Protein AF-W6RNW6-F1 (afdb_monomer)

pLDDT: mean 84.88, std 18.0, range [29.62, 97.25]

Sequence (260 aa):
MHSCARRRSVISIVAAVSIFRPTIFLFVLVEKPASKQQARSLNNLFVGSRAQALHAVWTFKDQWFGVHELVERASVSPTTASQVLIELERREWVNSKGAGPSKERILSNPRALLDEWSSYVASIKPKPLRSYYMRMTNIDEAIHEIDRICDETGVRYEISGLMAGQIHAPHLSKISQIHCRIDHGGESLLGKLGAKAVKEGWNLGVIDSNPRHDLLFRQRVGHVWVTDPLQTYLDLLQLDSGRSKELADHLRLTKLAVPE

Structure 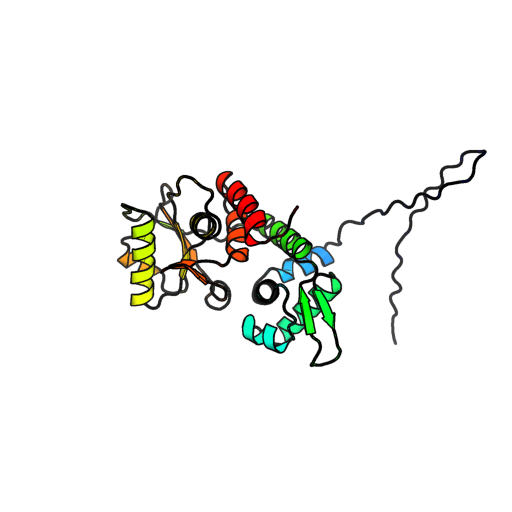(mmCIF, N/CA/C/O backbone):
data_AF-W6RNW6-F1
#
_entry.id   AF-W6RNW6-F1
#
loop_
_atom_site.group_PDB
_atom_site.id
_atom_site.type_symbol
_atom_site.label_atom_id
_atom_site.label_alt_id
_atom_site.label_comp_id
_atom_site.label_asym_id
_atom_site.label_entity_id
_atom_site.label_seq_id
_atom_site.pdbx_PDB_ins_code
_atom_site.Cartn_x
_atom_site.Cartn_y
_atom_site.Cartn_z
_atom_site.occupancy
_atom_site.B_iso_or_equiv
_atom_site.auth_seq_id
_atom_site.auth_comp_id
_atom_site.auth_asym_id
_atom_site.auth_atom_id
_atom_site.pdbx_PDB_model_num
ATOM 1 N N . MET A 1 1 ? 24.443 21.882 -33.999 1.00 37.47 1 MET A N 1
ATOM 2 C CA . MET A 1 1 ? 25.424 22.235 -32.948 1.00 37.47 1 MET A CA 1
ATOM 3 C C . MET A 1 1 ? 25.200 21.326 -31.744 1.00 37.47 1 MET A C 1
ATOM 5 O O . MET A 1 1 ? 24.287 21.557 -30.965 1.00 37.47 1 MET A O 1
ATOM 9 N N . HIS A 1 2 ? 25.949 20.226 -31.660 1.00 31.64 2 HIS A N 1
ATOM 10 C CA . HIS A 1 2 ? 25.899 19.286 -30.537 1.00 31.64 2 HIS A CA 1
ATOM 11 C C . HIS A 1 2 ? 26.836 19.764 -29.424 1.00 31.64 2 HIS A C 1
ATOM 13 O O . HIS A 1 2 ? 28.036 19.886 -29.650 1.00 31.64 2 HIS A O 1
ATOM 19 N N . SER A 1 3 ? 26.298 20.007 -28.227 1.00 29.62 3 SER A N 1
ATOM 20 C CA . SER A 1 3 ? 27.100 20.176 -27.014 1.00 29.62 3 SER A CA 1
ATOM 21 C C . SER A 1 3 ? 27.146 18.844 -26.271 1.00 29.62 3 SER A C 1
ATOM 23 O O . SER A 1 3 ? 26.162 18.398 -25.683 1.00 29.62 3 SER A O 1
ATOM 25 N N . CYS A 1 4 ? 28.298 18.183 -26.361 1.00 29.84 4 CYS A N 1
ATOM 26 C CA . CYS A 1 4 ? 28.644 16.986 -25.612 1.00 29.84 4 CYS A CA 1
ATOM 27 C C . CYS A 1 4 ? 29.121 17.416 -24.217 1.00 29.84 4 CYS A C 1
ATOM 29 O O . CYS A 1 4 ? 30.262 17.844 -24.041 1.00 29.84 4 CYS A O 1
ATOM 31 N N . ALA A 1 5 ? 28.244 17.335 -23.216 1.00 34.28 5 ALA A N 1
ATOM 32 C CA . ALA A 1 5 ? 28.617 17.564 -21.825 1.00 34.28 5 ALA A CA 1
ATOM 33 C C . ALA A 1 5 ? 29.399 16.347 -21.296 1.00 34.28 5 ALA A C 1
ATOM 35 O O . ALA A 1 5 ? 28.828 15.384 -20.782 1.00 34.28 5 ALA A O 1
ATOM 36 N N . ARG A 1 6 ? 30.729 16.383 -21.439 1.00 35.09 6 ARG A N 1
ATOM 37 C CA . ARG A 1 6 ? 31.647 15.438 -20.788 1.00 35.09 6 ARG A CA 1
ATOM 38 C C . ARG A 1 6 ? 31.479 15.521 -19.266 1.00 35.09 6 ARG A C 1
ATOM 40 O O . ARG A 1 6 ? 31.817 16.530 -18.649 1.00 35.09 6 ARG A O 1
ATOM 47 N N . ARG A 1 7 ? 31.000 14.430 -18.663 1.00 43.44 7 ARG A N 1
ATOM 48 C CA . ARG A 1 7 ? 31.056 14.186 -17.215 1.00 43.44 7 ARG A CA 1
ATOM 49 C C . ARG A 1 7 ? 32.521 14.151 -16.767 1.00 43.44 7 ARG A C 1
ATOM 51 O O . ARG A 1 7 ? 33.325 13.441 -17.363 1.00 43.44 7 ARG A O 1
ATOM 58 N N . ARG A 1 8 ? 32.860 14.875 -15.699 1.00 33.84 8 ARG A N 1
ATOM 59 C CA . ARG A 1 8 ? 34.099 14.667 -14.935 1.00 33.84 8 ARG A CA 1
ATOM 60 C C . ARG A 1 8 ? 33.720 14.116 -13.565 1.00 33.84 8 ARG A C 1
ATOM 62 O O . ARG A 1 8 ? 33.245 14.860 -12.713 1.00 33.84 8 ARG A O 1
ATOM 69 N N . SER A 1 9 ? 33.912 12.816 -13.374 1.00 34.78 9 SER A N 1
ATOM 70 C CA . SER A 1 9 ? 34.046 12.228 -12.042 1.00 34.78 9 SER A CA 1
ATOM 71 C C . SER A 1 9 ? 35.358 12.754 -11.464 1.00 34.78 9 SER A C 1
ATOM 73 O O . SER A 1 9 ? 36.409 12.577 -12.078 1.00 34.78 9 SER A O 1
ATOM 75 N N . VAL A 1 10 ? 35.306 13.474 -10.346 1.00 39.34 10 VAL A N 1
ATOM 76 C CA . VAL A 1 10 ? 36.519 13.969 -9.685 1.00 39.34 10 VAL A CA 1
ATOM 77 C C . VAL A 1 10 ? 37.011 12.859 -8.766 1.00 39.34 10 VAL A C 1
ATOM 79 O O . VAL A 1 10 ? 36.409 12.602 -7.730 1.00 39.34 10 VAL A O 1
ATOM 82 N N . ILE A 1 11 ? 38.075 12.176 -9.180 1.00 37.38 11 ILE A N 1
ATOM 83 C CA . ILE A 1 11 ? 38.862 11.307 -8.306 1.00 37.38 11 ILE A CA 1
ATOM 84 C C . ILE A 1 11 ? 39.780 12.240 -7.518 1.00 37.38 11 ILE A C 1
ATOM 86 O O . ILE A 1 11 ? 40.677 12.855 -8.095 1.00 37.38 11 ILE A O 1
ATOM 90 N N . SER A 1 12 ? 39.538 12.391 -6.219 1.00 43.38 12 SER A N 1
ATOM 91 C CA . SER A 1 12 ? 40.469 13.105 -5.346 1.00 43.38 12 SER A CA 1
ATOM 92 C C . SER A 1 12 ? 41.595 12.153 -4.961 1.00 43.38 12 SER A C 1
ATOM 94 O O . SER A 1 12 ? 41.382 11.203 -4.214 1.00 43.38 12 SER A O 1
ATOM 96 N N . ILE A 1 13 ? 42.793 12.396 -5.489 1.00 42.41 13 ILE A N 1
ATOM 97 C CA . ILE A 1 13 ? 44.009 11.689 -5.080 1.00 42.41 13 ILE A CA 1
ATOM 98 C C . ILE A 1 13 ? 44.542 12.406 -3.841 1.00 42.41 13 ILE A C 1
ATOM 100 O O . ILE A 1 13 ? 45.030 13.530 -3.939 1.00 42.41 13 ILE A O 1
ATOM 104 N N . VAL A 1 14 ? 44.452 11.769 -2.675 1.00 45.69 14 VAL A N 1
ATOM 105 C CA . VAL A 1 14 ? 45.178 12.227 -1.487 1.00 45.69 14 VAL A CA 1
ATOM 106 C C . VAL A 1 14 ? 46.524 11.514 -1.484 1.00 45.69 14 VAL A C 1
ATOM 108 O O . VAL A 1 14 ? 46.608 10.328 -1.179 1.00 45.69 14 VAL A O 1
ATOM 111 N N . ALA A 1 15 ? 47.579 12.224 -1.881 1.00 37.06 15 ALA A N 1
ATOM 112 C CA . ALA A 1 15 ? 48.942 11.724 -1.773 1.00 37.06 15 ALA A CA 1
ATOM 113 C C . ALA A 1 15 ? 49.465 12.001 -0.356 1.00 37.06 15 ALA A C 1
ATOM 115 O O . ALA A 1 15 ? 49.673 13.155 0.014 1.00 37.06 15 ALA A O 1
ATOM 116 N N . ALA A 1 16 ? 49.690 10.951 0.433 1.00 44.12 16 ALA A N 1
ATOM 117 C CA . ALA A 1 16 ? 50.520 11.036 1.630 1.00 44.12 16 ALA A CA 1
ATOM 118 C C . ALA A 1 16 ? 51.963 10.698 1.233 1.00 44.12 16 ALA A C 1
ATOM 120 O O . ALA A 1 16 ? 52.238 9.602 0.742 1.00 44.12 16 ALA A O 1
ATOM 121 N N . VAL A 1 17 ? 52.883 11.649 1.407 1.00 37.88 17 VAL A N 1
ATOM 122 C CA . VAL A 1 17 ? 54.316 11.415 1.205 1.00 37.88 17 VAL A CA 1
ATOM 123 C C . VAL A 1 17 ? 54.853 10.692 2.435 1.00 37.88 17 VAL A C 1
ATOM 125 O O . VAL A 1 17 ? 54.843 11.247 3.530 1.00 37.88 17 VAL A O 1
ATOM 128 N N . SER A 1 18 ? 55.358 9.475 2.257 1.00 38.06 18 SER A N 1
ATOM 129 C CA . SER A 1 18 ? 56.309 8.890 3.198 1.00 38.06 18 SER A CA 1
ATOM 130 C C . SER A 1 18 ? 57.362 8.093 2.441 1.00 38.06 18 SER A C 1
ATOM 132 O O . SER A 1 18 ? 57.074 7.379 1.479 1.00 38.06 18 SER A O 1
ATOM 134 N N . ILE A 1 19 ? 58.604 8.296 2.858 1.00 46.62 19 ILE A N 1
ATOM 135 C CA . ILE A 1 19 ? 59.811 7.724 2.282 1.00 46.62 19 ILE A CA 1
ATOM 136 C C . ILE A 1 19 ? 59.822 6.219 2.601 1.00 46.62 19 ILE A C 1
ATOM 138 O O . ILE A 1 19 ? 59.732 5.826 3.759 1.00 46.62 19 ILE A O 1
ATOM 142 N N . PHE A 1 20 ? 59.995 5.398 1.557 1.00 48.38 20 PHE A N 1
ATOM 143 C CA . PHE A 1 20 ? 60.423 3.990 1.613 1.00 48.38 20 PHE A CA 1
ATOM 144 C C . PHE A 1 20 ? 59.366 2.892 1.901 1.00 48.38 20 PHE A C 1
ATOM 146 O O . PHE A 1 20 ? 59.405 2.256 2.950 1.00 48.38 20 PHE A O 1
ATOM 153 N N . ARG A 1 21 ? 58.486 2.581 0.928 1.00 45.59 21 ARG A N 1
ATOM 154 C CA . ARG A 1 21 ? 57.994 1.217 0.552 1.00 45.59 21 ARG A CA 1
ATOM 155 C C . ARG A 1 21 ? 56.918 1.294 -0.555 1.00 45.59 21 ARG A C 1
ATOM 157 O O . ARG A 1 21 ? 56.407 2.388 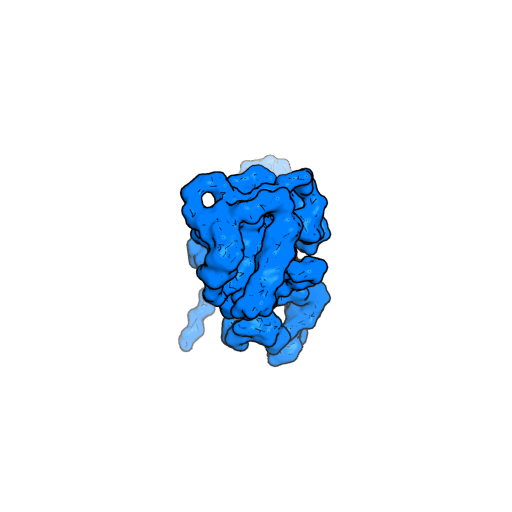-0.777 1.00 45.59 21 ARG A O 1
ATOM 164 N N . PRO A 1 22 ? 56.598 0.199 -1.288 1.00 43.78 22 PRO A N 1
ATOM 165 C CA . PRO A 1 22 ? 55.720 0.271 -2.458 1.00 43.78 22 PRO A CA 1
ATOM 166 C C . PRO A 1 22 ? 54.329 0.766 -2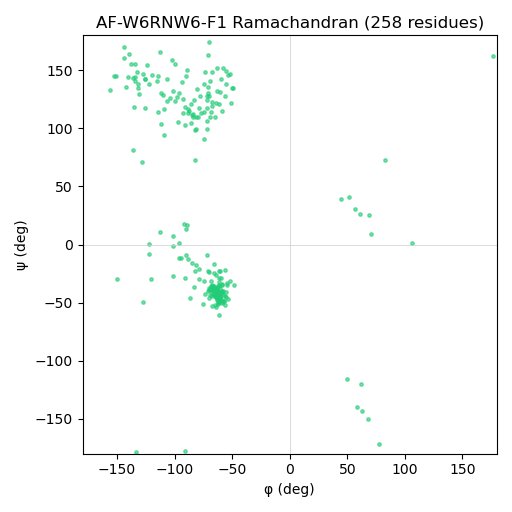.054 1.00 43.78 22 PRO A C 1
ATOM 168 O O . PRO A 1 22 ? 53.670 0.185 -1.193 1.00 43.78 22 PRO A O 1
ATOM 171 N N . THR A 1 23 ? 53.917 1.875 -2.658 1.00 48.69 23 THR A N 1
ATOM 172 C CA . THR A 1 23 ? 52.675 2.578 -2.354 1.00 48.69 23 THR A CA 1
ATOM 173 C C . THR A 1 23 ? 51.481 1.730 -2.781 1.00 48.69 23 THR A C 1
ATOM 175 O O . THR A 1 23 ? 51.268 1.492 -3.969 1.00 48.69 23 THR A O 1
ATOM 178 N N . ILE A 1 24 ? 50.679 1.280 -1.818 1.00 54.59 24 ILE A N 1
ATOM 179 C CA . ILE A 1 24 ? 49.345 0.742 -2.088 1.00 54.59 24 ILE A CA 1
ATOM 180 C C . ILE A 1 24 ? 48.451 1.944 -2.402 1.00 54.59 24 ILE A C 1
ATOM 182 O O . ILE A 1 24 ? 48.221 2.793 -1.542 1.00 54.59 24 ILE A O 1
ATOM 186 N N . PHE A 1 25 ? 47.972 2.046 -3.641 1.00 52.50 25 PHE A N 1
ATOM 187 C CA . PHE A 1 25 ? 46.982 3.053 -4.011 1.00 52.50 25 PHE A CA 1
ATOM 188 C C . PHE A 1 25 ? 45.633 2.676 -3.393 1.00 52.50 25 PHE A C 1
ATOM 190 O O . PHE A 1 25 ? 44.977 1.736 -3.837 1.00 52.50 25 PHE A O 1
ATOM 197 N N . LEU A 1 26 ? 45.225 3.406 -2.356 1.00 46.06 26 LEU A N 1
ATOM 198 C CA . LEU A 1 26 ? 43.894 3.294 -1.771 1.00 46.06 26 LEU A CA 1
ATOM 199 C C . LEU A 1 26 ? 42.940 4.237 -2.514 1.00 46.06 26 LEU A C 1
ATOM 201 O O . LEU A 1 26 ? 43.085 5.457 -2.448 1.00 46.06 26 LEU A O 1
ATOM 205 N N . PHE A 1 27 ? 41.954 3.674 -3.208 1.00 55.75 27 PHE A N 1
ATOM 206 C CA . PHE A 1 27 ? 40.856 4.445 -3.784 1.00 55.75 27 PHE A CA 1
ATOM 207 C C . PHE A 1 27 ? 39.743 4.570 -2.745 1.00 55.75 27 PHE A C 1
ATOM 209 O O . PHE A 1 27 ? 39.108 3.581 -2.389 1.00 55.75 27 PHE A O 1
ATOM 216 N N . VAL A 1 28 ? 39.501 5.788 -2.262 1.00 48.66 28 VAL A N 1
ATOM 217 C CA . VAL A 1 28 ? 38.334 6.090 -1.427 1.00 48.66 28 VAL A CA 1
ATOM 218 C C . VAL A 1 28 ? 37.215 6.568 -2.346 1.00 48.66 28 VAL A C 1
ATOM 220 O O . VAL A 1 28 ? 37.318 7.629 -2.967 1.00 48.66 28 VAL A O 1
ATOM 223 N N . LEU A 1 29 ? 36.147 5.776 -2.450 1.00 47.62 29 LEU A N 1
ATOM 224 C CA . LEU A 1 29 ? 34.918 6.188 -3.118 1.00 47.62 29 LEU A CA 1
ATOM 225 C C . LEU A 1 29 ? 34.221 7.224 -2.228 1.00 47.62 29 LEU A C 1
ATOM 227 O O . LEU A 1 29 ? 33.567 6.882 -1.249 1.00 47.62 29 LEU A O 1
ATOM 231 N N . VAL A 1 30 ? 34.390 8.507 -2.543 1.00 44.28 30 VAL A N 1
ATOM 232 C CA . VAL A 1 30 ? 33.612 9.566 -1.895 1.00 44.28 30 VAL A CA 1
ATOM 233 C C . VAL A 1 30 ? 32.270 9.649 -2.610 1.00 44.28 30 VAL A C 1
ATOM 235 O O . VAL A 1 30 ? 32.161 10.254 -3.681 1.00 44.28 30 VAL A O 1
ATOM 238 N N . GLU A 1 31 ? 31.245 9.026 -2.034 1.00 45.66 31 GLU A N 1
ATOM 239 C CA . GLU A 1 31 ? 29.873 9.196 -2.500 1.00 45.66 31 GLU A CA 1
ATOM 240 C C . GLU A 1 31 ? 29.447 10.649 -2.283 1.00 45.66 31 GLU A C 1
ATOM 242 O O . GLU A 1 31 ? 29.286 11.138 -1.164 1.00 45.66 31 GLU A O 1
ATOM 247 N N . LYS A 1 32 ? 29.305 11.387 -3.385 1.00 51.38 32 LYS A N 1
ATOM 248 C CA . LYS A 1 32 ? 28.750 12.735 -3.340 1.00 51.38 32 LYS A CA 1
ATOM 249 C C . LYS A 1 32 ? 27.248 12.602 -3.064 1.00 51.38 32 LYS A C 1
ATOM 251 O O . LYS A 1 32 ? 26.591 11.886 -3.822 1.00 51.38 32 LYS A O 1
ATOM 256 N N . PRO A 1 33 ? 26.686 13.293 -2.053 1.00 55.22 33 PRO A N 1
ATOM 257 C CA . PRO A 1 33 ? 25.255 13.221 -1.782 1.00 55.22 33 PRO A CA 1
ATOM 258 C C . PRO A 1 33 ? 24.473 13.588 -3.046 1.00 55.22 33 PRO A C 1
ATOM 260 O O . PRO A 1 33 ? 24.860 14.515 -3.772 1.00 55.22 33 PRO A O 1
ATOM 263 N N . ALA A 1 34 ? 23.401 12.839 -3.322 1.00 60.88 34 ALA A N 1
ATOM 264 C CA . ALA A 1 34 ? 22.577 13.035 -4.508 1.00 60.88 34 ALA A CA 1
ATOM 265 C C . ALA A 1 34 ? 22.189 14.514 -4.647 1.00 60.88 34 ALA A C 1
ATOM 267 O O . ALA A 1 34 ? 21.815 15.184 -3.680 1.00 60.88 34 ALA A O 1
ATOM 268 N N . SER A 1 35 ? 22.298 15.056 -5.859 1.00 69.56 35 SER A N 1
ATOM 269 C CA . SER A 1 35 ? 21.960 16.461 -6.077 1.00 69.56 35 SER A CA 1
ATOM 270 C C . SER A 1 35 ? 20.474 16.704 -5.777 1.00 69.56 35 SER A C 1
ATOM 272 O O . SER A 1 35 ? 19.636 15.822 -5.973 1.00 69.56 35 SER A O 1
ATOM 274 N N . LYS A 1 36 ? 20.101 17.927 -5.368 1.00 66.56 36 LYS A N 1
ATOM 275 C CA . LYS A 1 36 ? 18.688 18.287 -5.109 1.00 66.56 36 LYS A CA 1
ATOM 276 C C . LYS A 1 36 ? 17.757 17.942 -6.286 1.00 66.56 36 LYS A C 1
ATOM 278 O O . LYS A 1 36 ? 16.595 17.605 -6.081 1.00 66.56 36 LYS A O 1
ATOM 283 N N . GLN A 1 37 ? 18.265 18.006 -7.520 1.00 64.44 37 GLN A N 1
ATOM 284 C CA . GLN A 1 37 ? 17.522 17.617 -8.722 1.00 64.44 37 GLN A CA 1
ATOM 285 C C . GLN A 1 37 ? 17.316 16.098 -8.826 1.00 64.44 37 GLN A C 1
ATOM 287 O O . GLN A 1 37 ? 16.227 15.663 -9.193 1.00 64.44 37 GLN A O 1
ATOM 292 N N . GLN A 1 38 ? 18.324 15.294 -8.474 1.00 63.47 38 GLN A N 1
ATOM 293 C CA . GLN A 1 38 ? 18.222 13.831 -8.449 1.00 63.47 38 GLN A CA 1
ATOM 294 C C . GLN A 1 38 ? 17.242 13.355 -7.372 1.00 63.47 38 GLN A C 1
ATOM 296 O O . GLN A 1 38 ? 16.391 12.519 -7.670 1.00 63.47 38 GLN A O 1
ATOM 301 N N . ALA A 1 39 ? 17.288 13.956 -6.179 1.00 69.75 39 ALA A N 1
ATOM 302 C CA . ALA A 1 39 ? 16.329 13.685 -5.107 1.00 69.75 39 ALA A CA 1
ATOM 303 C C . ALA A 1 39 ? 14.890 14.038 -5.527 1.00 69.75 39 ALA A C 1
ATOM 305 O O . ALA A 1 39 ? 13.968 13.249 -5.354 1.00 69.75 39 ALA A O 1
ATOM 306 N N . ARG A 1 40 ? 14.681 15.188 -6.186 1.00 73.38 40 ARG A N 1
ATOM 307 C CA . ARG A 1 40 ? 13.349 15.572 -6.689 1.00 73.38 40 ARG A CA 1
ATOM 308 C C . ARG A 1 40 ? 12.838 14.639 -7.793 1.00 73.38 40 ARG A C 1
ATOM 310 O O . ARG A 1 40 ? 11.655 14.316 -7.825 1.00 73.38 40 ARG A O 1
ATOM 317 N N . SER A 1 41 ? 13.716 14.217 -8.702 1.00 74.75 41 SER A N 1
ATOM 318 C CA . SER A 1 41 ? 13.385 13.257 -9.763 1.00 74.75 41 SER A CA 1
ATOM 319 C C . SER A 1 41 ? 13.020 11.884 -9.199 1.00 74.75 41 SER A C 1
ATOM 321 O O . SER A 1 41 ? 12.115 11.256 -9.739 1.00 74.75 41 SER A O 1
ATOM 323 N N . LEU A 1 42 ? 13.699 11.439 -8.137 1.00 80.25 42 LEU A N 1
ATOM 324 C CA . LEU A 1 42 ? 13.374 10.216 -7.401 1.00 80.25 42 LEU A CA 1
ATOM 325 C C . LEU A 1 42 ? 11.996 10.334 -6.740 1.00 80.25 42 LEU A C 1
ATOM 327 O O . LEU A 1 42 ? 11.122 9.521 -7.009 1.00 80.25 42 LEU A O 1
ATOM 331 N N . ASN A 1 43 ? 11.769 11.385 -5.952 1.00 86.75 43 ASN A N 1
ATOM 332 C CA . ASN A 1 43 ? 10.513 11.566 -5.219 1.00 86.75 43 ASN A CA 1
ATOM 333 C C . ASN A 1 43 ? 9.294 11.611 -6.151 1.00 86.75 43 ASN A C 1
ATOM 335 O O . ASN A 1 43 ? 8.232 11.093 -5.826 1.00 86.75 43 ASN A O 1
ATOM 339 N N . ASN A 1 44 ? 9.455 12.180 -7.348 1.00 88.75 44 ASN A N 1
ATOM 340 C CA . ASN A 1 44 ? 8.406 12.214 -8.366 1.00 88.75 44 ASN A CA 1
ATOM 341 C C . ASN A 1 44 ? 8.022 10.831 -8.924 1.00 88.75 44 ASN A C 1
ATOM 343 O O . ASN A 1 44 ? 6.986 10.734 -9.584 1.00 88.75 44 ASN A O 1
ATOM 347 N N . LEU A 1 45 ? 8.847 9.797 -8.731 1.00 92.00 45 LEU A N 1
ATOM 348 C CA . LEU A 1 45 ? 8.556 8.425 -9.151 1.00 92.00 45 LEU A CA 1
ATOM 349 C C . LEU A 1 45 ? 7.522 7.763 -8.232 1.00 92.00 45 LEU A C 1
ATOM 351 O O . LEU A 1 45 ? 6.712 6.971 -8.700 1.00 92.00 45 LEU A O 1
ATOM 355 N N . PHE A 1 46 ? 7.506 8.144 -6.956 1.00 92.62 46 PHE A N 1
ATOM 356 C CA . PHE A 1 46 ? 6.680 7.541 -5.910 1.00 92.62 46 PHE A CA 1
ATOM 357 C C . PHE A 1 46 ? 5.319 8.228 -5.718 1.00 92.62 46 PHE A C 1
ATOM 359 O O . PHE A 1 46 ? 4.657 8.026 -4.702 1.00 92.62 46 PHE A O 1
ATOM 366 N N . VAL A 1 47 ? 4.863 9.025 -6.695 1.00 90.06 47 VAL A N 1
ATOM 367 C CA . VAL A 1 47 ? 3.578 9.746 -6.629 1.00 90.06 47 VAL A CA 1
ATOM 368 C C . VAL A 1 47 ? 2.683 9.450 -7.836 1.00 90.06 47 VAL A C 1
ATOM 370 O O . VAL A 1 47 ? 3.145 9.368 -8.978 1.00 90.06 47 VAL A O 1
ATOM 373 N N . GLY A 1 48 ? 1.372 9.347 -7.590 1.00 90.12 48 GLY A N 1
ATOM 374 C CA . GLY A 1 48 ? 0.328 9.279 -8.618 1.00 90.12 48 GLY A CA 1
ATOM 375 C C . GLY A 1 48 ? 0.500 8.103 -9.583 1.00 90.12 48 GLY A C 1
ATOM 376 O O . GLY A 1 48 ? 0.894 7.010 -9.186 1.00 90.12 48 GLY A O 1
ATOM 377 N N . SER A 1 49 ? 0.252 8.329 -10.877 1.00 91.81 49 SER A N 1
ATOM 378 C CA . SER A 1 49 ? 0.370 7.280 -11.904 1.00 91.81 49 SER A CA 1
ATOM 379 C C . SER A 1 49 ? 1.778 6.683 -12.035 1.00 91.81 49 SER A C 1
ATOM 381 O O . SER A 1 49 ? 1.913 5.562 -12.512 1.00 91.81 49 SER A O 1
ATOM 383 N N . ARG A 1 50 ? 2.843 7.387 -11.623 1.00 94.38 50 ARG A N 1
ATOM 384 C CA . ARG A 1 50 ? 4.195 6.801 -11.634 1.00 94.38 50 ARG A CA 1
ATOM 385 C C . ARG A 1 50 ? 4.371 5.779 -10.515 1.00 94.38 50 ARG A C 1
ATOM 387 O O . ARG A 1 50 ? 4.876 4.697 -10.793 1.00 94.38 50 ARG A O 1
ATOM 394 N N . ALA A 1 51 ? 3.871 6.082 -9.315 1.00 93.88 51 ALA A N 1
ATOM 395 C CA . ALA A 1 51 ? 3.840 5.130 -8.203 1.00 93.88 51 ALA A CA 1
ATOM 396 C C . ALA A 1 51 ? 3.011 3.896 -8.563 1.00 93.88 51 ALA A C 1
ATOM 398 O O . ALA A 1 51 ? 3.412 2.775 -8.296 1.00 93.88 51 ALA A O 1
ATOM 399 N N . GLN A 1 52 ? 1.882 4.107 -9.239 1.00 94.12 52 GLN A N 1
ATOM 400 C CA . GLN A 1 52 ? 1.014 3.032 -9.709 1.00 94.12 52 GLN A CA 1
ATOM 401 C C . GLN A 1 52 ? 1.715 2.113 -10.718 1.00 94.12 52 GLN A C 1
ATOM 403 O O . GLN A 1 52 ? 1.633 0.892 -10.610 1.00 94.12 52 GLN A O 1
ATOM 408 N N . ALA A 1 53 ? 2.448 2.684 -11.679 1.00 95.88 53 ALA A N 1
ATOM 409 C CA . ALA A 1 53 ? 3.278 1.899 -12.588 1.00 95.88 53 ALA A CA 1
ATOM 410 C C . ALA A 1 53 ? 4.379 1.143 -11.830 1.00 95.88 53 ALA A C 1
ATOM 412 O O . ALA A 1 53 ? 4.635 -0.022 -12.110 1.00 95.88 53 ALA A O 1
ATOM 413 N N . LEU A 1 54 ? 5.000 1.780 -10.839 1.00 95.56 54 LEU A N 1
ATOM 414 C CA . LEU A 1 54 ? 6.023 1.155 -10.008 1.00 95.56 54 LEU A CA 1
ATOM 415 C C . LEU A 1 54 ? 5.482 -0.024 -9.193 1.00 95.56 54 LEU A C 1
ATOM 417 O O . LEU A 1 54 ? 6.123 -1.068 -9.103 1.00 95.56 54 LEU A O 1
ATOM 421 N N . HIS A 1 55 ? 4.275 0.124 -8.656 1.00 95.75 55 HIS A N 1
ATOM 422 C CA . HIS A 1 55 ? 3.552 -0.939 -7.972 1.00 95.75 55 HIS A CA 1
ATOM 423 C C . HIS A 1 55 ? 3.264 -2.100 -8.924 1.00 95.75 55 HIS A C 1
ATOM 425 O O . HIS A 1 55 ? 3.549 -3.245 -8.592 1.00 95.75 55 HIS A O 1
ATOM 431 N N . ALA A 1 56 ? 2.811 -1.830 -10.152 1.00 95.94 56 ALA A N 1
ATOM 432 C CA . ALA A 1 56 ? 2.639 -2.883 -11.151 1.00 95.94 56 ALA A CA 1
ATOM 433 C C . ALA A 1 56 ? 3.953 -3.632 -11.430 1.00 95.94 56 ALA A C 1
ATOM 435 O O . ALA A 1 56 ? 3.944 -4.862 -11.438 1.00 95.94 56 ALA A O 1
ATOM 436 N N . VAL A 1 57 ? 5.081 -2.920 -11.568 1.00 96.12 57 VAL A N 1
ATOM 437 C CA . VAL A 1 57 ? 6.415 -3.543 -11.687 1.00 96.12 57 VAL A CA 1
ATOM 438 C C . VAL A 1 57 ? 6.703 -4.472 -10.507 1.00 96.12 57 VAL A C 1
ATOM 440 O O . VAL A 1 57 ? 7.124 -5.607 -10.720 1.00 96.12 57 VAL A O 1
ATOM 443 N N . TRP A 1 58 ? 6.407 -4.040 -9.279 1.00 95.56 58 TRP A N 1
ATOM 444 C CA . TRP A 1 58 ? 6.536 -4.882 -8.087 1.00 95.56 58 TRP A CA 1
ATOM 445 C C . TRP A 1 58 ? 5.695 -6.163 -8.174 1.00 95.56 58 TRP A C 1
ATOM 447 O O . TRP A 1 58 ? 6.155 -7.241 -7.801 1.00 95.56 58 TRP A O 1
ATOM 457 N N . THR A 1 59 ? 4.471 -6.074 -8.705 1.00 93.88 59 THR A N 1
ATOM 458 C CA . THR A 1 59 ? 3.579 -7.241 -8.820 1.00 93.88 59 THR A CA 1
ATOM 459 C C . THR A 1 59 ? 4.027 -8.277 -9.852 1.00 93.88 59 THR A C 1
ATOM 461 O O . THR A 1 59 ? 3.669 -9.445 -9.699 1.00 93.88 59 THR A O 1
ATOM 464 N N . PHE A 1 60 ? 4.818 -7.895 -10.863 1.00 93.38 60 PHE A N 1
ATOM 465 C CA . PHE A 1 60 ? 5.384 -8.850 -11.825 1.00 93.38 60 PHE A CA 1
ATOM 466 C C . PHE A 1 60 ? 6.477 -9.732 -11.204 1.00 93.38 60 PHE A C 1
ATOM 468 O O . PHE A 1 60 ? 6.688 -10.846 -11.679 1.00 93.38 60 PHE A O 1
ATOM 475 N N . LYS A 1 61 ? 7.124 -9.284 -10.115 1.00 87.75 61 LYS A N 1
ATOM 476 C CA . LYS A 1 61 ? 8.181 -10.024 -9.405 1.00 87.75 61 LYS A CA 1
ATOM 477 C C . LYS A 1 61 ? 9.258 -10.541 -10.375 1.00 87.75 61 LYS A C 1
ATOM 479 O O . LYS A 1 61 ? 9.916 -9.745 -11.040 1.00 87.75 61 LYS A O 1
ATOM 484 N N . ASP A 1 62 ? 9.384 -11.862 -10.491 1.00 88.94 62 ASP A N 1
ATOM 485 C CA . ASP A 1 62 ? 10.390 -12.566 -11.291 1.00 88.94 62 ASP A CA 1
ATOM 486 C C . ASP A 1 62 ? 9.935 -12.839 -12.739 1.00 88.94 62 ASP A C 1
ATOM 488 O O . ASP A 1 62 ? 10.526 -13.656 -13.447 1.00 88.94 62 ASP A O 1
ATOM 492 N N . GLN A 1 63 ? 8.855 -12.196 -13.191 1.00 94.31 63 GLN A N 1
ATOM 493 C CA . GLN A 1 63 ? 8.346 -12.334 -14.554 1.00 94.31 63 GLN A CA 1
ATOM 494 C C . GLN A 1 63 ? 8.911 -11.247 -15.466 1.00 94.31 63 GLN A C 1
ATOM 496 O O . GLN A 1 63 ? 8.999 -10.076 -15.094 1.00 94.31 63 GLN A O 1
ATOM 501 N N . TRP A 1 64 ? 9.253 -11.641 -16.692 1.00 96.44 64 TRP A N 1
ATOM 502 C CA . TRP A 1 64 ? 9.537 -10.693 -17.761 1.00 96.44 64 TRP A CA 1
ATOM 503 C C . TRP A 1 64 ? 8.239 -10.017 -18.209 1.00 96.44 64 TRP A C 1
ATOM 505 O O . TRP A 1 64 ? 7.222 -10.686 -18.382 1.00 96.44 64 TRP A O 1
ATOM 515 N N . PHE A 1 65 ? 8.277 -8.700 -18.390 1.00 96.75 65 PHE A N 1
ATOM 516 C CA . PHE A 1 65 ? 7.145 -7.905 -18.855 1.00 96.75 65 PHE A CA 1
ATOM 517 C C . PHE A 1 65 ? 7.600 -6.817 -19.833 1.00 96.75 65 PHE A C 1
ATOM 519 O O . PHE A 1 65 ? 8.675 -6.219 -19.698 1.00 96.75 65 PHE A O 1
ATOM 526 N N . GLY A 1 66 ? 6.775 -6.543 -20.833 1.00 95.69 66 GLY A N 1
ATOM 527 C CA . GLY A 1 66 ? 6.919 -5.432 -21.758 1.00 95.69 66 GLY A CA 1
ATOM 528 C C . GLY A 1 66 ? 6.182 -4.173 -21.297 1.00 95.69 66 GLY A C 1
ATOM 529 O O . GLY A 1 66 ? 5.579 -4.081 -20.225 1.00 95.69 66 GLY A O 1
ATOM 530 N N . VAL A 1 67 ? 6.248 -3.137 -22.136 1.00 95.31 67 VAL A N 1
ATOM 531 C CA . VAL A 1 67 ? 5.575 -1.857 -21.858 1.00 95.31 67 VAL A CA 1
ATOM 532 C C . VAL A 1 67 ? 4.051 -1.981 -21.922 1.00 95.31 67 VAL A C 1
ATOM 534 O O . VAL A 1 67 ? 3.356 -1.277 -21.192 1.00 95.31 67 VAL A O 1
ATOM 537 N N . HIS A 1 68 ? 3.531 -2.873 -22.769 1.00 95.12 68 HIS A N 1
ATOM 538 C CA . HIS A 1 68 ? 2.095 -3.078 -22.935 1.00 95.12 68 HIS A CA 1
ATOM 539 C C . HIS A 1 68 ? 1.482 -3.751 -21.708 1.00 95.12 68 HIS A C 1
ATOM 541 O O . HIS A 1 68 ? 0.508 -3.218 -21.174 1.00 95.12 68 HIS A O 1
ATOM 547 N N . GLU A 1 69 ? 2.101 -4.813 -21.175 1.00 96.25 69 GLU A N 1
ATOM 548 C CA . GLU A 1 69 ? 1.611 -5.430 -19.938 1.00 96.25 69 GLU A CA 1
ATOM 549 C C . GLU A 1 69 ? 1.668 -4.445 -18.767 1.00 96.25 69 GLU A C 1
ATOM 551 O O . GLU A 1 69 ? 0.765 -4.431 -17.932 1.00 96.25 69 GLU A O 1
ATOM 556 N N . LEU A 1 70 ? 2.691 -3.582 -18.708 1.00 96.62 70 LEU A N 1
ATOM 557 C CA . LEU A 1 70 ? 2.778 -2.550 -17.674 1.00 96.62 70 LEU A CA 1
ATOM 558 C C . LEU A 1 70 ? 1.638 -1.527 -17.778 1.00 96.62 70 LEU A C 1
ATOM 560 O O . LEU A 1 70 ? 1.048 -1.164 -16.762 1.00 96.62 70 LEU A O 1
ATOM 564 N N . VAL A 1 71 ? 1.334 -1.054 -18.989 1.00 96.19 71 VAL A N 1
ATOM 565 C CA . VAL A 1 71 ? 0.237 -0.107 -19.251 1.00 96.19 71 VAL A CA 1
ATOM 566 C C . VAL A 1 71 ? -1.099 -0.682 -18.805 1.00 96.19 71 VAL A C 1
ATOM 568 O O . VAL A 1 71 ? -1.839 -0.005 -18.091 1.00 96.19 71 VAL A O 1
ATOM 571 N N . GLU A 1 72 ? -1.383 -1.926 -19.187 1.00 94.50 72 GLU A N 1
ATOM 572 C CA . GLU A 1 72 ? -2.621 -2.614 -18.828 1.00 94.50 72 GLU A CA 1
ATOM 573 C C . GLU A 1 72 ? -2.700 -2.848 -17.319 1.00 94.50 72 GLU A C 1
ATOM 575 O O . GLU A 1 72 ? -3.658 -2.422 -16.670 1.00 94.50 72 GLU A O 1
ATOM 580 N N . ARG A 1 73 ? -1.651 -3.443 -16.737 1.00 94.44 73 ARG A N 1
ATOM 581 C CA . ARG A 1 73 ? -1.604 -3.786 -15.311 1.00 94.44 73 ARG A CA 1
ATOM 582 C C . ARG A 1 73 ? -1.722 -2.562 -14.417 1.00 94.44 73 ARG A C 1
ATOM 584 O O . ARG A 1 73 ? -2.387 -2.638 -13.392 1.00 94.44 73 ARG A O 1
ATOM 591 N N . ALA A 1 74 ? -1.066 -1.460 -14.777 1.00 94.12 74 ALA A N 1
ATOM 592 C CA . ALA A 1 74 ? -1.073 -0.235 -13.988 1.00 94.12 74 ALA A CA 1
ATOM 593 C C . ALA A 1 74 ? -2.214 0.721 -14.362 1.00 94.12 74 ALA A C 1
ATOM 595 O O . ALA A 1 74 ? -2.399 1.715 -13.669 1.00 94.12 74 ALA A O 1
ATOM 596 N N . SER A 1 75 ? -2.958 0.475 -15.447 1.00 93.06 75 SER A N 1
ATOM 597 C CA . SER A 1 75 ? -3.966 1.411 -15.975 1.00 93.06 75 SER A CA 1
ATOM 598 C C . SER A 1 75 ? -3.419 2.837 -16.191 1.00 93.06 75 SER A C 1
ATOM 600 O O . SER A 1 75 ? -4.080 3.835 -15.892 1.00 93.06 75 SER A O 1
ATOM 602 N N . VAL A 1 76 ? -2.189 2.949 -16.709 1.00 94.38 76 VAL A N 1
ATOM 603 C CA . VAL A 1 76 ? -1.497 4.232 -16.953 1.00 94.38 76 VAL A CA 1
ATOM 604 C C . VAL A 1 76 ? -1.302 4.501 -18.440 1.00 94.38 76 VAL A C 1
ATOM 606 O O . VAL A 1 76 ? -1.402 3.607 -19.269 1.00 94.38 76 VAL A O 1
ATOM 609 N N . SER A 1 77 ? -0.961 5.739 -18.806 1.00 95.44 77 SER A N 1
ATOM 610 C CA . SER A 1 77 ? -0.632 6.039 -20.204 1.00 95.44 77 SER A CA 1
ATOM 611 C C . SER A 1 77 ? 0.674 5.348 -20.651 1.00 95.44 77 SER A C 1
ATOM 613 O O . SER A 1 77 ? 1.613 5.255 -19.849 1.00 95.44 77 SER A O 1
ATOM 615 N N . PRO A 1 78 ? 0.810 4.963 -21.938 1.00 95.12 78 PRO A N 1
ATOM 616 C CA . PRO A 1 78 ? 2.062 4.429 -22.490 1.00 95.12 78 PRO A CA 1
ATOM 617 C C . PRO A 1 78 ? 3.271 5.345 -22.278 1.00 95.12 78 PRO A C 1
ATOM 619 O O . PRO A 1 78 ? 4.381 4.877 -22.012 1.00 95.12 78 PRO A O 1
ATOM 622 N N . THR A 1 79 ? 3.055 6.661 -22.328 1.00 95.31 79 THR A N 1
ATOM 623 C CA . THR A 1 79 ? 4.089 7.665 -22.052 1.00 95.31 79 THR A CA 1
ATOM 624 C C . THR A 1 79 ? 4.567 7.591 -20.604 1.00 95.31 79 THR A C 1
ATOM 626 O O . THR A 1 79 ? 5.771 7.608 -20.353 1.00 95.31 79 THR A O 1
ATOM 629 N N . THR A 1 80 ? 3.645 7.479 -19.643 1.00 95.38 80 THR A N 1
ATOM 630 C CA . THR A 1 80 ? 3.984 7.334 -18.219 1.00 95.38 80 THR A CA 1
ATOM 631 C C . THR A 1 80 ? 4.749 6.040 -17.970 1.00 95.38 80 THR A C 1
ATOM 633 O O . THR A 1 80 ? 5.801 6.086 -17.335 1.00 95.38 80 THR A O 1
ATOM 636 N N . ALA A 1 81 ? 4.267 4.916 -18.509 1.00 96.06 81 ALA A N 1
ATOM 637 C CA . ALA A 1 81 ? 4.939 3.623 -18.402 1.00 96.06 81 ALA A CA 1
ATOM 638 C C . ALA A 1 81 ? 6.370 3.694 -18.959 1.00 96.06 81 ALA A C 1
ATOM 640 O O . ALA A 1 81 ? 7.321 3.335 -18.271 1.00 96.06 81 ALA A O 1
ATOM 641 N N . SER A 1 82 ? 6.546 4.263 -20.155 1.00 94.69 82 SER A N 1
ATOM 642 C CA . SER A 1 82 ? 7.864 4.419 -20.784 1.00 94.69 82 SER A CA 1
ATOM 643 C C . SER A 1 82 ? 8.820 5.275 -19.947 1.00 94.69 82 SER A C 1
ATOM 645 O O . SER A 1 82 ? 9.976 4.902 -19.763 1.00 94.69 82 SER A O 1
ATOM 647 N N . GLN A 1 83 ? 8.348 6.403 -19.399 1.00 94.81 83 GLN A N 1
ATOM 648 C CA . GLN A 1 83 ? 9.158 7.263 -18.526 1.00 94.81 83 GLN A CA 1
ATOM 649 C C . GLN A 1 83 ? 9.598 6.542 -17.249 1.00 94.81 83 GLN A C 1
ATOM 651 O O . GLN A 1 83 ? 10.756 6.658 -16.856 1.00 94.81 83 GLN A O 1
ATOM 656 N N . VAL A 1 84 ? 8.685 5.802 -16.613 1.00 95.94 84 VAL A N 1
ATOM 657 C CA . VAL A 1 84 ? 8.994 5.011 -15.416 1.00 95.94 84 VAL A CA 1
ATOM 658 C C . VAL A 1 84 ? 10.047 3.964 -15.755 1.00 95.94 84 VAL A C 1
ATOM 660 O O . VAL A 1 84 ? 11.077 3.923 -15.098 1.00 95.94 84 VAL A O 1
ATOM 663 N N . LEU A 1 85 ? 9.866 3.198 -16.832 1.00 95.25 85 LEU A N 1
ATOM 664 C CA . LEU A 1 85 ? 10.819 2.167 -17.245 1.00 95.25 85 LEU A CA 1
ATOM 665 C C . LEU A 1 85 ? 12.225 2.718 -17.529 1.00 95.25 85 LEU A C 1
ATOM 667 O O . LEU A 1 85 ? 13.205 2.100 -17.124 1.00 95.25 85 LEU A O 1
ATOM 671 N N . ILE A 1 86 ? 12.337 3.889 -18.164 1.00 93.81 86 ILE A N 1
ATOM 672 C CA . ILE A 1 86 ? 13.629 4.566 -18.376 1.00 93.81 86 ILE A CA 1
ATOM 673 C C . ILE A 1 86 ? 14.296 4.910 -17.037 1.00 93.81 86 ILE A C 1
ATOM 675 O O . ILE A 1 86 ? 15.500 4.712 -16.874 1.00 93.81 86 ILE A O 1
ATOM 679 N N . GLU A 1 87 ? 13.530 5.419 -16.071 1.00 94.62 87 GLU A N 1
ATOM 680 C CA . GLU A 1 87 ? 14.048 5.742 -14.739 1.00 94.62 87 GLU A CA 1
ATOM 681 C C . GLU A 1 87 ? 14.467 4.491 -13.957 1.00 94.62 87 GLU A C 1
ATOM 683 O O . GLU A 1 87 ? 15.495 4.528 -13.281 1.00 94.62 87 GLU A O 1
ATOM 688 N N . LEU A 1 88 ? 13.725 3.387 -14.085 1.00 94.88 88 LEU A N 1
ATOM 689 C CA . LEU A 1 88 ? 14.067 2.102 -13.469 1.00 94.88 88 LEU A CA 1
ATOM 690 C C . LEU A 1 88 ? 15.349 1.504 -14.050 1.00 94.88 88 LEU A C 1
ATOM 692 O O . LEU A 1 88 ? 16.198 1.038 -13.294 1.00 94.88 88 LEU A O 1
ATOM 696 N N . GLU A 1 89 ? 15.519 1.558 -15.374 1.00 94.44 89 GLU A N 1
ATOM 697 C CA . GLU A 1 89 ? 16.748 1.117 -16.0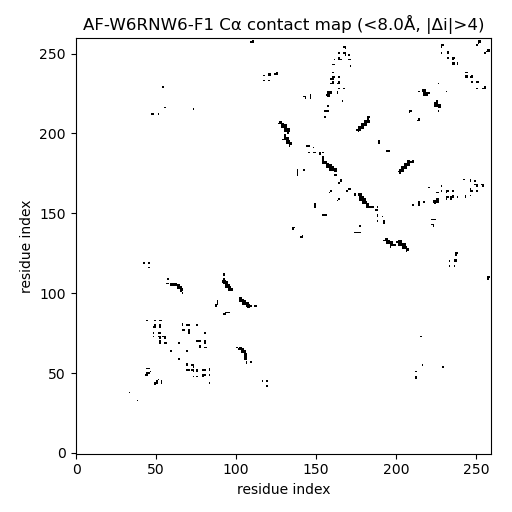44 1.00 94.44 89 GLU A CA 1
ATOM 698 C C . GLU A 1 89 ? 17.947 1.976 -15.628 1.00 94.44 89 GLU A C 1
ATOM 700 O O . GLU A 1 89 ? 19.009 1.449 -15.312 1.00 94.44 89 GLU A O 1
ATOM 705 N N . ARG A 1 90 ? 17.778 3.306 -15.564 1.00 93.00 90 ARG A N 1
ATOM 706 C CA . ARG A 1 90 ? 18.844 4.235 -15.149 1.00 93.00 90 ARG A CA 1
ATOM 707 C C . ARG A 1 90 ? 19.348 3.962 -13.728 1.00 93.00 90 ARG A C 1
ATOM 709 O O . ARG A 1 90 ? 20.484 4.307 -13.416 1.00 93.00 90 ARG A O 1
ATOM 716 N N . ARG A 1 91 ? 18.482 3.425 -12.869 1.00 92.31 91 ARG A N 1
ATOM 717 C CA . ARG A 1 91 ? 18.763 3.100 -11.463 1.00 92.31 91 ARG A CA 1
ATOM 718 C C . ARG A 1 91 ? 19.153 1.641 -11.259 1.00 92.31 91 ARG A C 1
ATOM 720 O O . ARG A 1 91 ? 19.355 1.243 -10.119 1.00 92.31 91 ARG A O 1
ATOM 727 N N . GLU A 1 92 ? 19.219 0.867 -12.341 1.00 93.81 92 GLU A N 1
ATOM 728 C CA . GLU A 1 92 ? 19.544 -0.559 -12.306 1.00 93.81 92 GLU A CA 1
ATOM 729 C C . GLU A 1 92 ? 18.584 -1.359 -11.403 1.00 93.81 92 GLU A C 1
ATOM 731 O O . GLU A 1 92 ? 18.951 -2.370 -10.811 1.00 93.81 92 GLU A O 1
ATOM 736 N N . TRP A 1 93 ? 17.327 -0.908 -11.290 1.00 95.19 93 TRP A N 1
ATOM 737 C CA . TRP A 1 93 ? 16.286 -1.639 -10.555 1.00 95.19 93 TRP A CA 1
ATOM 738 C C . TRP A 1 93 ? 15.650 -2.743 -11.395 1.00 95.19 93 TRP A C 1
ATOM 740 O O . TRP A 1 93 ? 15.098 -3.695 -10.847 1.00 95.19 93 TRP A O 1
ATOM 750 N N . VAL A 1 94 ? 15.728 -2.620 -12.721 1.00 96.06 94 VAL A N 1
ATOM 751 C CA . VAL A 1 94 ? 15.244 -3.623 -13.670 1.00 96.06 94 VAL A CA 1
ATOM 752 C C . VAL A 1 94 ? 16.350 -4.021 -14.635 1.00 96.06 94 VAL A C 1
ATOM 754 O O . VAL A 1 94 ? 17.102 -3.174 -15.121 1.00 96.06 94 VAL A O 1
ATOM 757 N N . ASN A 1 95 ? 16.391 -5.304 -14.982 1.00 95.50 95 ASN A N 1
ATOM 758 C CA . ASN A 1 95 ? 17.181 -5.788 -16.106 1.00 95.50 95 ASN A CA 1
ATOM 759 C C . ASN A 1 95 ? 16.334 -5.744 -17.372 1.00 95.50 95 ASN A C 1
ATOM 761 O O . ASN A 1 95 ? 15.116 -5.886 -17.321 1.00 95.50 95 ASN A O 1
ATOM 765 N N . SER A 1 96 ? 16.982 -5.543 -18.514 1.00 95.00 96 SER A N 1
ATOM 766 C CA . SER A 1 96 ? 16.323 -5.474 -19.817 1.00 95.00 96 SER A CA 1
ATOM 767 C C . SER A 1 96 ? 16.837 -6.559 -20.752 1.00 95.00 96 SER A C 1
ATOM 769 O O . SER A 1 96 ? 18.028 -6.865 -20.752 1.00 95.00 96 SER A O 1
ATOM 771 N N . LYS A 1 97 ? 15.954 -7.077 -21.605 1.00 94.69 97 LYS A N 1
ATOM 772 C CA . LYS A 1 97 ? 16.286 -8.015 -22.680 1.00 94.69 97 LYS A CA 1
ATOM 773 C C . LYS A 1 97 ? 15.587 -7.591 -23.971 1.00 94.69 97 LYS A C 1
ATOM 775 O O . LYS A 1 97 ? 14.461 -7.100 -23.956 1.00 94.69 97 LYS A O 1
ATOM 780 N N . GLY A 1 98 ? 16.266 -7.795 -25.098 1.00 91.56 98 GLY A N 1
ATOM 781 C CA . GLY A 1 98 ? 15.753 -7.423 -26.415 1.00 91.56 98 GLY A CA 1
ATOM 782 C C . GLY A 1 98 ? 15.859 -5.923 -26.708 1.00 91.56 98 GLY A C 1
ATOM 783 O O . GLY A 1 98 ? 16.497 -5.163 -25.976 1.00 91.56 98 GLY A O 1
ATOM 784 N N . ALA A 1 99 ? 15.253 -5.502 -27.816 1.00 86.69 99 ALA A N 1
ATOM 785 C CA . ALA A 1 99 ? 15.293 -4.128 -28.306 1.00 86.69 99 ALA A CA 1
ATOM 786 C C . ALA A 1 99 ? 13.958 -3.732 -28.951 1.00 86.69 99 ALA A C 1
ATOM 788 O O . ALA A 1 99 ? 13.170 -4.585 -29.352 1.00 86.69 99 ALA A O 1
ATOM 789 N N . GLY A 1 100 ? 13.723 -2.424 -29.075 1.00 83.69 100 GLY A N 1
ATOM 790 C CA . GLY A 1 100 ? 12.524 -1.898 -29.725 1.00 83.69 100 GLY A CA 1
ATOM 791 C C . GLY A 1 100 ? 11.228 -2.175 -28.941 1.00 83.69 100 GLY A C 1
ATOM 792 O O . GLY A 1 100 ? 11.261 -2.229 -27.709 1.00 83.69 100 GLY A O 1
ATOM 793 N N . PRO A 1 101 ? 10.082 -2.320 -29.631 1.00 80.19 101 PRO A N 1
ATOM 794 C CA . PRO A 1 101 ? 8.773 -2.528 -29.001 1.00 80.19 101 PRO A CA 1
ATOM 795 C C . PRO A 1 101 ? 8.652 -3.835 -28.208 1.00 80.19 101 PRO A C 1
ATOM 797 O O . PRO A 1 101 ? 7.891 -3.894 -27.250 1.00 80.19 101 PRO A O 1
ATOM 800 N N . SER A 1 102 ? 9.431 -4.860 -28.565 1.00 88.38 102 SER A N 1
ATOM 801 C CA . SER A 1 102 ? 9.471 -6.156 -27.877 1.00 88.38 102 SER A CA 1
ATOM 802 C C . SER A 1 102 ? 10.492 -6.194 -26.733 1.00 88.38 102 SER A C 1
ATOM 804 O O . SER A 1 102 ? 10.932 -7.269 -26.334 1.00 88.38 102 SER A O 1
ATOM 806 N N . LYS A 1 103 ? 10.961 -5.032 -26.256 1.00 93.62 103 LYS A N 1
ATOM 807 C CA . LYS A 1 103 ? 11.902 -4.956 -25.135 1.00 93.62 103 LYS A CA 1
ATOM 808 C C . LYS A 1 103 ? 11.188 -5.321 -23.837 1.00 93.62 103 LYS A C 1
ATOM 810 O O . LYS A 1 103 ? 10.313 -4.583 -23.376 1.00 93.62 103 LYS A O 1
ATOM 815 N N . GLU A 1 104 ? 11.642 -6.401 -23.223 1.00 96.06 104 GLU A N 1
ATOM 816 C CA . GLU A 1 104 ? 11.133 -6.914 -21.956 1.00 96.06 104 GLU A CA 1
ATOM 817 C C . GLU A 1 104 ? 12.042 -6.504 -20.800 1.00 96.06 104 GLU A C 1
ATOM 819 O O . GLU A 1 104 ? 13.240 -6.238 -20.974 1.00 96.06 104 GLU A O 1
ATOM 824 N N . ARG A 1 105 ? 11.461 -6.453 -19.602 1.00 96.38 105 ARG A N 1
ATOM 825 C CA . ARG A 1 105 ? 12.141 -6.129 -18.352 1.00 96.38 105 ARG A CA 1
ATOM 826 C C . ARG A 1 105 ? 11.748 -7.089 -17.250 1.00 96.38 105 ARG A C 1
ATOM 828 O O . ARG A 1 105 ? 10.662 -7.647 -17.281 1.00 96.38 105 ARG A O 1
ATOM 835 N N . ILE A 1 106 ? 12.622 -7.228 -16.270 1.00 96.69 106 ILE A N 1
ATOM 836 C CA . ILE A 1 106 ? 12.382 -7.991 -15.046 1.00 96.69 106 ILE A CA 1
ATOM 837 C C . ILE A 1 106 ? 12.899 -7.180 -13.859 1.00 96.69 106 ILE A C 1
ATOM 839 O O . ILE A 1 106 ? 13.919 -6.494 -13.984 1.00 96.69 106 ILE A O 1
ATOM 843 N N . LEU A 1 107 ? 12.200 -7.230 -12.724 1.00 95.62 107 LEU A N 1
ATOM 844 C CA . LEU A 1 107 ? 12.633 -6.565 -11.496 1.00 95.62 107 LEU A CA 1
ATOM 845 C C . LEU A 1 107 ? 13.876 -7.278 -10.948 1.00 95.62 107 LEU A C 1
ATOM 847 O O . LEU A 1 107 ? 13.793 -8.409 -10.487 1.00 95.62 107 LEU A O 1
ATOM 851 N N . SER A 1 108 ? 15.038 -6.628 -11.030 1.00 94.44 108 SER A N 1
ATOM 852 C CA . SER A 1 108 ? 16.328 -7.227 -10.664 1.00 94.44 108 SER A CA 1
ATOM 853 C C . SER A 1 108 ? 16.830 -6.786 -9.293 1.00 94.44 108 SER A C 1
ATOM 855 O O . SER A 1 108 ? 17.547 -7.541 -8.641 1.00 94.44 108 SER A O 1
ATOM 857 N N . ASN A 1 109 ? 16.442 -5.593 -8.833 1.00 93.81 109 ASN A N 1
ATOM 858 C CA . ASN A 1 109 ? 16.806 -5.083 -7.513 1.00 93.81 109 ASN A CA 1
ATOM 859 C C . ASN A 1 109 ? 15.563 -4.615 -6.730 1.00 93.81 109 ASN A C 1
ATOM 861 O O . ASN A 1 109 ? 15.359 -3.411 -6.540 1.00 93.81 109 ASN A O 1
ATOM 865 N N . PRO A 1 110 ? 14.713 -5.557 -6.270 1.00 93.62 110 PRO A N 1
ATOM 866 C CA . PRO A 1 110 ? 13.545 -5.229 -5.453 1.00 93.62 110 PRO A CA 1
ATOM 867 C C . PRO A 1 110 ? 13.938 -4.562 -4.128 1.00 93.62 110 PRO A C 1
ATOM 869 O O . PRO A 1 110 ? 13.187 -3.734 -3.621 1.00 93.62 110 PRO A O 1
ATOM 872 N N . ARG A 1 111 ? 15.132 -4.861 -3.593 1.00 93.38 111 ARG A N 1
ATOM 873 C CA . ARG A 1 111 ? 15.639 -4.261 -2.353 1.00 93.38 111 ARG A CA 1
ATOM 874 C C . ARG A 1 111 ? 15.793 -2.755 -2.463 1.00 93.38 111 ARG A C 1
ATOM 876 O O . ARG A 1 111 ? 15.126 -2.021 -1.743 1.00 93.38 111 ARG A O 1
ATOM 883 N N . ALA A 1 112 ? 16.630 -2.313 -3.399 1.00 93.06 112 ALA A N 1
ATOM 884 C CA . ALA A 1 112 ? 16.917 -0.895 -3.575 1.00 93.06 112 ALA A CA 1
ATOM 885 C C . ALA A 1 112 ? 15.649 -0.100 -3.907 1.00 93.06 112 ALA A C 1
ATOM 887 O O . ALA A 1 112 ? 15.464 1.007 -3.410 1.00 93.06 112 ALA A O 1
ATOM 888 N N . LEU A 1 113 ? 14.749 -0.684 -4.706 1.00 94.31 113 LEU A N 1
ATOM 889 C CA . LEU A 1 113 ? 13.442 -0.099 -4.979 1.00 94.31 113 LEU A CA 1
ATOM 890 C C . LEU A 1 113 ? 12.627 0.098 -3.688 1.00 94.31 113 LEU A C 1
ATOM 892 O O . LEU A 1 113 ? 12.108 1.191 -3.452 1.00 94.31 113 LEU A O 1
ATOM 896 N N . LEU A 1 114 ? 12.510 -0.944 -2.861 1.00 95.25 114 LEU A N 1
ATOM 897 C CA . LEU A 1 114 ? 11.735 -0.887 -1.624 1.00 95.25 114 LEU A CA 1
ATOM 898 C C . LEU A 1 114 ? 12.332 0.106 -0.625 1.00 95.25 114 LEU A C 1
ATOM 900 O O . LEU A 1 114 ? 11.582 0.876 -0.032 1.00 95.25 114 LEU A O 1
ATOM 904 N N . ASP A 1 115 ? 13.653 0.128 -0.459 1.00 94.06 115 ASP A N 1
ATOM 905 C CA . ASP A 1 115 ? 14.343 1.028 0.476 1.00 94.06 115 ASP A CA 1
ATOM 906 C C . ASP A 1 115 ? 14.142 2.501 0.120 1.00 94.06 115 ASP A C 1
ATOM 908 O O . ASP A 1 115 ? 13.851 3.333 0.985 1.00 94.06 115 ASP A O 1
ATOM 912 N N . GLU A 1 116 ? 14.226 2.823 -1.168 1.00 94.75 116 GLU A N 1
ATOM 913 C CA . GLU A 1 116 ? 14.026 4.182 -1.669 1.00 94.75 116 GLU A CA 1
ATOM 914 C C . GLU A 1 116 ? 12.560 4.610 -1.552 1.00 94.75 116 GLU A C 1
ATOM 916 O O . GLU A 1 116 ? 12.264 5.740 -1.153 1.00 94.75 116 GLU A O 1
ATOM 921 N N . TRP A 1 117 ? 11.621 3.694 -1.815 1.00 95.50 117 TRP A N 1
ATOM 922 C CA . TRP A 1 117 ? 10.199 3.970 -1.617 1.00 95.50 117 TRP A CA 1
ATOM 923 C C . TRP A 1 117 ? 9.874 4.166 -0.130 1.00 95.50 117 TRP A C 1
ATOM 925 O O . TRP A 1 117 ? 9.190 5.122 0.236 1.00 95.50 117 TRP A O 1
ATOM 935 N N . SER A 1 118 ? 10.427 3.324 0.742 1.00 94.38 118 SER A N 1
ATOM 936 C CA . SER A 1 118 ? 10.265 3.416 2.200 1.00 94.38 118 SER A CA 1
ATOM 937 C C . SER A 1 118 ? 10.795 4.739 2.735 1.00 94.38 118 SER A C 1
ATOM 939 O O . SER A 1 118 ? 10.107 5.427 3.488 1.00 94.38 118 SER A O 1
ATOM 941 N N . SER A 1 119 ? 11.988 5.135 2.287 1.00 93.25 119 SER A N 1
ATOM 942 C CA . SER A 1 119 ? 12.618 6.406 2.654 1.00 93.25 119 SER A CA 1
ATOM 943 C C . SER A 1 119 ? 11.785 7.601 2.195 1.00 93.25 119 SER A C 1
ATOM 945 O O . SER A 1 119 ? 11.586 8.554 2.951 1.00 93.25 119 SER A O 1
ATOM 947 N N . TYR A 1 120 ? 11.240 7.544 0.976 1.00 94.25 120 TYR A N 1
ATOM 948 C CA . TYR A 1 120 ? 10.324 8.568 0.488 1.00 94.25 120 TYR A CA 1
ATOM 949 C C . TYR A 1 120 ? 9.054 8.653 1.344 1.00 94.25 120 TYR A C 1
ATOM 951 O O . TYR A 1 120 ? 8.685 9.747 1.772 1.00 94.25 120 TYR A O 1
ATOM 959 N N . VAL A 1 121 ? 8.413 7.517 1.631 1.00 92.62 121 VAL A N 1
ATOM 960 C CA . VAL A 1 121 ? 7.192 7.445 2.445 1.00 92.62 121 VAL A CA 1
ATOM 961 C C . VAL A 1 121 ? 7.450 7.995 3.849 1.00 92.62 121 VAL A C 1
ATOM 963 O O . VAL A 1 121 ? 6.717 8.873 4.289 1.00 92.62 121 VAL A O 1
ATOM 966 N N . ALA A 1 122 ? 8.543 7.607 4.504 1.00 90.19 122 ALA A N 1
ATOM 967 C CA . ALA A 1 122 ? 8.916 8.142 5.815 1.00 90.19 122 ALA A CA 1
ATOM 968 C C . ALA A 1 122 ? 9.187 9.664 5.810 1.00 90.19 122 ALA A C 1
ATOM 970 O O . ALA A 1 122 ? 9.088 10.315 6.848 1.00 90.19 122 ALA A O 1
ATOM 971 N N . SER A 1 123 ? 9.527 10.249 4.654 1.00 90.31 123 SER A N 1
ATOM 972 C CA . SER A 1 123 ? 9.821 11.685 4.526 1.00 90.31 123 SER A CA 1
ATOM 973 C C . SER A 1 123 ? 8.590 12.577 4.320 1.00 90.31 123 SER A C 1
ATOM 975 O O . SER A 1 123 ? 8.685 13.800 4.465 1.00 90.31 123 SER A O 1
ATOM 977 N N . ILE A 1 124 ? 7.443 11.999 3.952 1.00 91.56 124 ILE A N 1
ATOM 978 C CA . ILE A 1 124 ? 6.212 12.748 3.675 1.00 91.56 124 ILE A CA 1
ATOM 979 C C . ILE A 1 124 ? 5.238 12.665 4.848 1.00 91.56 124 ILE A C 1
ATOM 981 O O . ILE A 1 124 ? 5.287 11.753 5.664 1.00 91.56 124 ILE A O 1
ATOM 985 N N . LYS A 1 125 ? 4.315 13.629 4.920 1.00 90.38 125 LYS A N 1
ATOM 986 C CA . LYS A 1 125 ? 3.244 13.590 5.918 1.00 90.38 125 LYS A CA 1
ATOM 987 C C . LYS A 1 125 ? 2.251 12.460 5.598 1.00 90.38 125 LYS A C 1
ATOM 989 O O . LYS A 1 125 ? 1.888 12.331 4.423 1.00 90.38 125 LYS A O 1
ATOM 994 N N . PRO A 1 126 ? 1.749 11.733 6.614 1.00 88.31 126 PRO A N 1
ATOM 995 C CA . PRO A 1 126 ? 0.686 10.753 6.426 1.00 88.31 126 PRO A CA 1
ATOM 996 C C . PRO A 1 126 ? -0.551 11.359 5.753 1.00 88.31 126 PRO A C 1
ATOM 998 O O . PRO A 1 126 ? -0.868 12.540 5.947 1.00 88.31 126 PRO A O 1
ATOM 1001 N N . LYS A 1 127 ? -1.280 10.541 4.979 1.00 86.75 127 LYS A N 1
ATOM 1002 C CA . LYS A 1 127 ? -2.596 10.935 4.451 1.00 86.75 127 LYS A CA 1
ATOM 1003 C C . LYS A 1 127 ? -3.537 11.253 5.632 1.00 86.75 127 LYS A C 1
ATOM 1005 O O . LYS A 1 127 ? -3.477 10.551 6.643 1.00 86.75 127 LYS A O 1
ATOM 1010 N N . PRO A 1 128 ? -4.411 12.274 5.525 1.00 89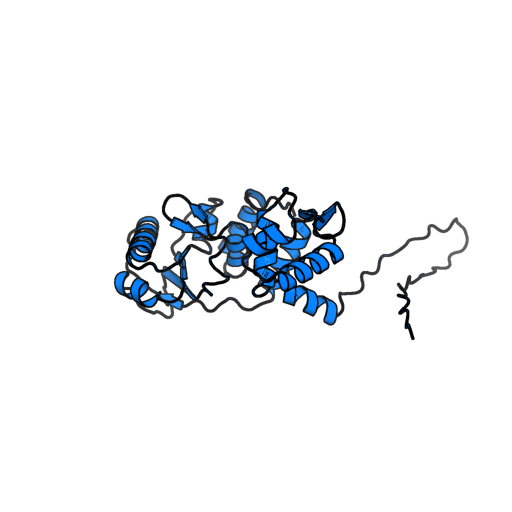.69 128 PRO A N 1
ATOM 1011 C CA . PRO A 1 128 ? -5.374 12.582 6.577 1.00 89.69 128 PRO A CA 1
ATOM 1012 C C . PRO A 1 128 ? -6.247 11.368 6.905 1.00 89.69 128 PRO A C 1
ATOM 1014 O O . PRO A 1 128 ? -6.854 10.776 6.013 1.00 89.69 128 PRO A O 1
ATOM 1017 N N . LEU A 1 129 ? -6.310 11.022 8.189 1.00 92.12 129 LEU A N 1
ATOM 1018 C CA . LEU A 1 129 ? -7.166 9.963 8.707 1.00 92.12 129 LEU A CA 1
ATOM 1019 C C . LEU A 1 129 ? -8.426 10.590 9.303 1.00 92.12 129 LEU A C 1
ATOM 1021 O O . LEU A 1 129 ? -8.347 11.433 10.199 1.00 92.12 129 LEU A O 1
ATOM 1025 N N . ARG A 1 130 ? -9.595 10.172 8.820 1.00 94.06 130 ARG A N 1
ATOM 1026 C CA . ARG A 1 130 ? -10.879 10.529 9.421 1.00 94.06 130 ARG A CA 1
ATOM 1027 C C . ARG A 1 130 ? -11.222 9.504 10.499 1.00 94.06 130 ARG A C 1
ATOM 1029 O O . ARG A 1 130 ? -11.404 8.324 10.204 1.00 94.06 130 ARG A O 1
ATOM 1036 N N . SER A 1 131 ? -11.303 9.966 11.738 1.00 95.88 131 SER A N 1
ATOM 1037 C CA . SER A 1 131 ? -11.466 9.117 12.918 1.00 95.88 131 SER A CA 1
ATOM 1038 C C . SER A 1 131 ? -12.934 8.941 13.299 1.00 95.88 131 SER A C 1
ATOM 1040 O O . SER A 1 131 ? -13.653 9.917 13.533 1.00 95.88 131 SER A O 1
ATOM 1042 N N . TYR A 1 132 ? -13.365 7.685 13.409 1.00 96.88 132 TYR A N 1
ATOM 1043 C CA . TYR A 1 132 ? -14.724 7.302 13.766 1.00 96.88 132 TYR A CA 1
ATOM 1044 C C . 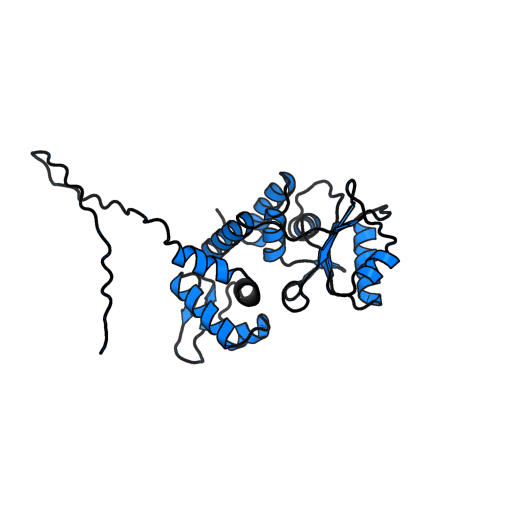TYR A 1 132 ? -14.761 6.328 14.936 1.00 96.88 132 TYR A C 1
ATOM 1046 O O . TYR A 1 132 ? -13.914 5.445 15.093 1.00 96.88 132 TYR A O 1
ATOM 1054 N N . TYR A 1 133 ? -15.810 6.468 15.733 1.00 96.69 133 TYR A N 1
ATOM 1055 C CA . TYR A 1 133 ? -16.247 5.448 16.663 1.00 96.69 133 TYR A CA 1
ATOM 1056 C C . TYR A 1 133 ? -17.488 4.755 16.104 1.00 96.69 133 TYR A C 1
ATOM 1058 O O . TYR A 1 133 ? -18.489 5.409 15.801 1.00 96.69 133 TYR A O 1
ATOM 1066 N N . MET A 1 134 ? -17.440 3.433 16.015 1.00 95.00 134 MET A N 1
ATOM 1067 C CA . MET A 1 134 ? -18.597 2.581 15.750 1.00 95.00 134 MET A CA 1
ATOM 1068 C C . MET A 1 134 ? -18.741 1.539 16.856 1.00 95.00 134 MET A C 1
ATOM 1070 O O . MET A 1 134 ? -17.768 1.179 17.522 1.00 95.00 134 MET A O 1
ATOM 1074 N N . ARG A 1 135 ? -19.957 1.037 17.074 1.00 92.31 135 ARG A N 1
ATOM 1075 C CA . ARG A 1 135 ? -20.151 -0.061 18.023 1.00 92.31 135 ARG A CA 1
ATOM 1076 C C . ARG A 1 135 ? -19.489 -1.312 17.445 1.00 92.31 135 ARG A C 1
ATOM 1078 O O . ARG A 1 135 ? -19.834 -1.727 16.351 1.00 92.31 135 ARG A O 1
ATOM 1085 N N . MET A 1 136 ? -18.559 -1.901 18.187 1.00 90.75 136 MET A N 1
ATOM 1086 C CA . MET A 1 136 ? -17.822 -3.090 17.766 1.00 90.75 136 MET A CA 1
ATOM 1087 C C . MET A 1 136 ? -17.764 -4.074 18.930 1.00 90.75 136 MET A C 1
ATOM 1089 O O . MET A 1 136 ? -17.203 -3.752 19.977 1.00 90.75 136 MET A O 1
ATOM 1093 N N . THR A 1 137 ? -18.346 -5.257 18.741 1.00 88.00 137 THR A N 1
ATOM 1094 C CA . THR A 1 137 ? -18.248 -6.370 19.699 1.00 88.00 137 THR A CA 1
ATOM 1095 C C . THR A 1 137 ? -16.993 -7.191 19.417 1.00 88.00 137 THR A C 1
ATOM 1097 O O . THR A 1 137 ? -16.209 -7.471 20.321 1.00 88.00 137 THR A O 1
ATOM 1100 N N . ASN A 1 138 ? -16.776 -7.506 18.139 1.00 91.06 138 ASN A N 1
ATOM 1101 C CA . ASN A 1 138 ? -15.626 -8.229 17.619 1.00 91.06 138 ASN A CA 1
ATOM 1102 C C . ASN A 1 138 ? -15.100 -7.511 16.363 1.00 91.06 138 ASN A C 1
ATOM 1104 O O . ASN A 1 138 ? -15.881 -7.013 15.552 1.00 91.06 138 ASN A O 1
ATOM 1108 N N . ILE A 1 139 ? -13.776 -7.443 16.215 1.00 91.38 139 ILE A N 1
ATOM 1109 C CA . ILE A 1 139 ? -13.126 -6.821 15.059 1.00 91.38 139 ILE A CA 1
ATOM 1110 C C . ILE A 1 139 ? -13.374 -7.606 13.768 1.00 91.38 139 ILE A C 1
ATOM 1112 O O . ILE A 1 139 ? -13.578 -6.988 12.727 1.00 91.38 139 ILE A O 1
ATOM 1116 N N . ASP A 1 140 ? -13.434 -8.938 13.837 1.00 90.69 140 ASP A N 1
ATOM 1117 C CA . ASP A 1 140 ? -13.713 -9.773 12.666 1.00 90.69 140 ASP A CA 1
ATOM 1118 C C . ASP A 1 140 ? -15.150 -9.552 12.184 1.00 90.69 140 ASP A C 1
ATOM 1120 O O . ASP A 1 140 ? -15.379 -9.325 10.999 1.00 90.69 140 ASP A O 1
ATOM 1124 N N . GLU A 1 141 ? -16.118 -9.511 13.106 1.00 92.38 141 GLU A N 1
ATOM 1125 C CA . GLU A 1 141 ? -17.519 -9.188 12.793 1.00 92.38 141 GLU A CA 1
ATOM 1126 C C . GLU A 1 141 ? -17.655 -7.794 12.174 1.00 92.38 141 GLU A C 1
ATOM 1128 O O . GLU A 1 141 ? -18.382 -7.624 11.199 1.00 92.38 141 GLU A O 1
ATOM 1133 N N . ALA A 1 142 ? -16.919 -6.807 12.688 1.00 94.12 142 ALA A N 1
ATOM 1134 C CA . ALA A 1 142 ? -16.914 -5.467 12.114 1.00 94.12 142 ALA A CA 1
ATOM 1135 C C . ALA A 1 142 ? -16.318 -5.437 10.697 1.00 94.12 142 ALA A C 1
ATOM 1137 O O . ALA A 1 142 ? -16.836 -4.733 9.832 1.00 94.12 142 ALA A O 1
ATOM 1138 N N . ILE A 1 143 ? -15.260 -6.209 10.428 1.00 94.38 143 ILE A N 1
ATOM 1139 C CA . ILE A 1 143 ? -14.683 -6.337 9.081 1.00 94.38 143 ILE A CA 1
ATOM 1140 C C . ILE A 1 143 ? -15.675 -7.009 8.123 1.00 94.38 143 ILE A C 1
ATOM 1142 O O . ILE A 1 143 ? -15.864 -6.525 7.006 1.00 94.38 143 ILE A O 1
ATOM 1146 N N . HIS A 1 144 ? -16.343 -8.074 8.570 1.00 93.56 144 HIS A N 1
ATOM 1147 C CA . HIS A 1 144 ? -17.414 -8.732 7.822 1.00 93.56 144 HIS A CA 1
ATOM 1148 C C . HIS A 1 144 ? -18.576 -7.779 7.517 1.00 93.56 144 HIS A C 1
ATOM 1150 O O . HIS A 1 144 ? -19.130 -7.795 6.418 1.00 93.56 144 HIS A O 1
ATOM 1156 N N . GLU A 1 145 ? -18.957 -6.939 8.478 1.00 94.12 145 GLU A N 1
ATOM 1157 C CA . GLU A 1 145 ? -20.027 -5.964 8.292 1.00 94.12 145 GLU A CA 1
ATOM 1158 C C . GLU A 1 145 ? -19.636 -4.863 7.298 1.00 94.12 145 GLU A C 1
ATOM 1160 O O . GLU A 1 145 ? -20.453 -4.496 6.449 1.00 94.12 145 GLU A O 1
ATOM 1165 N N . ILE A 1 146 ? -18.383 -4.393 7.343 1.00 94.56 146 ILE A N 1
ATOM 1166 C CA . ILE A 1 146 ? -17.829 -3.474 6.339 1.00 94.56 146 ILE A CA 1
ATOM 1167 C C . ILE A 1 146 ? -17.901 -4.104 4.942 1.00 94.56 146 ILE A C 1
ATOM 1169 O O . ILE A 1 146 ? -18.415 -3.460 4.029 1.00 94.56 146 ILE A O 1
ATOM 1173 N N . ASP A 1 147 ? -17.436 -5.349 4.776 1.00 94.94 147 ASP A N 1
ATOM 1174 C CA . ASP A 1 147 ? -17.483 -6.073 3.493 1.00 94.94 147 ASP A CA 1
ATOM 1175 C C . ASP A 1 147 ? -18.912 -6.167 2.955 1.00 94.94 147 ASP A C 1
ATOM 1177 O O . ASP A 1 147 ? -19.188 -5.711 1.845 1.00 94.94 147 ASP A O 1
ATOM 1181 N N . ARG A 1 148 ? -19.849 -6.640 3.786 1.00 94.75 148 ARG A N 1
ATOM 1182 C CA . ARG A 1 148 ? -21.262 -6.779 3.415 1.00 94.75 148 ARG A CA 1
ATOM 1183 C C . ARG A 1 148 ? -21.875 -5.454 2.964 1.00 94.75 148 ARG A C 1
ATOM 1185 O O . ARG A 1 148 ? -22.547 -5.407 1.936 1.00 94.75 148 ARG A O 1
ATOM 1192 N N . ILE A 1 149 ? -21.677 -4.373 3.723 1.00 93.69 149 ILE A N 1
ATOM 1193 C CA . ILE A 1 149 ? -22.259 -3.068 3.379 1.00 93.69 149 ILE A CA 1
ATOM 1194 C C . ILE A 1 149 ? -21.626 -2.510 2.099 1.00 93.69 149 ILE A C 1
ATOM 1196 O O . ILE A 1 149 ? -22.329 -1.923 1.272 1.00 93.69 149 ILE A O 1
ATOM 1200 N N . CYS A 1 150 ? -20.317 -2.675 1.922 1.00 92.88 150 CYS A N 1
ATOM 1201 C CA . CYS A 1 150 ? -19.631 -2.261 0.704 1.00 92.88 150 CYS A CA 1
ATOM 1202 C C . CYS A 1 150 ? -20.127 -3.039 -0.520 1.00 92.88 150 CYS A C 1
ATOM 1204 O O . CYS A 1 150 ? -20.421 -2.415 -1.540 1.00 92.88 150 CYS A O 1
ATOM 1206 N N . ASP A 1 151 ? -20.315 -4.356 -0.404 1.00 91.75 151 ASP A N 1
ATOM 1207 C CA . ASP A 1 151 ? -20.875 -5.192 -1.471 1.00 91.75 151 ASP A CA 1
ATOM 1208 C C . ASP A 1 151 ? -22.332 -4.788 -1.800 1.00 91.75 151 ASP A C 1
ATOM 1210 O O . ASP A 1 151 ? -22.688 -4.680 -2.973 1.00 91.75 151 ASP A O 1
ATOM 1214 N N . GLU A 1 152 ? -23.160 -4.454 -0.800 1.00 91.94 152 GLU A N 1
ATOM 1215 C CA . GLU A 1 152 ? -24.532 -3.945 -1.006 1.00 91.94 152 GLU A CA 1
ATOM 1216 C C . GLU A 1 152 ? -24.591 -2.571 -1.688 1.00 91.94 152 GLU A C 1
ATOM 1218 O O . GLU A 1 152 ? -25.528 -2.275 -2.430 1.00 91.94 152 GLU A O 1
ATOM 1223 N N . THR A 1 153 ? -23.641 -1.691 -1.375 1.00 89.69 153 THR A N 1
ATOM 1224 C CA . THR A 1 153 ? -23.647 -0.290 -1.832 1.00 89.69 153 THR A CA 1
ATOM 1225 C C . THR A 1 153 ? -22.806 -0.066 -3.087 1.00 89.69 153 THR A C 1
ATOM 1227 O O . THR A 1 153 ? -22.879 1.007 -3.684 1.00 89.69 153 THR A O 1
ATOM 1230 N N . GLY A 1 154 ? -22.000 -1.053 -3.488 1.00 89.19 154 GLY A N 1
ATOM 1231 C CA . GLY A 1 154 ? -21.021 -0.932 -4.568 1.00 89.19 154 GLY A CA 1
ATOM 1232 C C . GLY A 1 154 ? -19.822 -0.040 -4.223 1.00 89.19 154 GLY A C 1
ATOM 1233 O O . GLY A 1 154 ? -19.021 0.276 -5.107 1.00 89.19 154 GLY A O 1
ATOM 1234 N N . VAL A 1 155 ? -19.680 0.382 -2.961 1.00 90.44 155 VAL A N 1
ATOM 1235 C CA . VAL A 1 155 ? -18.559 1.214 -2.512 1.00 90.44 155 VAL A CA 1
ATOM 1236 C C . VAL A 1 155 ? -17.294 0.367 -2.489 1.00 90.44 155 VAL A C 1
ATOM 1238 O O . VAL A 1 155 ? -17.217 -0.675 -1.839 1.00 90.44 155 VAL A O 1
ATOM 1241 N N . ARG A 1 156 ? -16.263 0.825 -3.200 1.00 92.19 156 ARG A N 1
ATOM 1242 C CA . ARG A 1 156 ? -14.974 0.137 -3.202 1.00 92.19 156 ARG A CA 1
ATOM 1243 C C . ARG A 1 156 ? -14.185 0.515 -1.961 1.00 92.19 156 ARG A C 1
ATOM 1245 O O . ARG A 1 156 ? -14.059 1.689 -1.618 1.00 92.19 156 ARG A O 1
ATOM 1252 N N . TYR A 1 157 ? -13.621 -0.501 -1.329 1.00 94.38 157 TYR A N 1
ATOM 1253 C CA . TYR A 1 157 ? -12.809 -0.348 -0.140 1.00 94.38 157 TYR A CA 1
ATOM 1254 C C . TYR A 1 157 ? -11.653 -1.352 -0.136 1.00 94.38 157 TYR A C 1
ATOM 1256 O O . TYR A 1 157 ? -11.613 -2.280 -0.957 1.00 94.38 157 TYR A O 1
ATOM 1264 N N . GLU A 1 158 ? -10.736 -1.148 0.802 1.00 95.88 158 GLU A N 1
ATOM 1265 C CA . GLU A 1 158 ? -9.771 -2.144 1.256 1.00 95.88 158 GLU A CA 1
ATOM 1266 C C . GLU A 1 158 ? -9.386 -1.889 2.723 1.00 95.88 158 GLU A C 1
ATOM 1268 O O . GLU A 1 158 ? -9.277 -0.743 3.172 1.00 95.88 158 GLU A O 1
ATOM 1273 N N . ILE A 1 159 ? -9.157 -2.962 3.475 1.00 96.88 159 ILE A N 1
ATOM 1274 C CA . ILE A 1 159 ? -8.557 -2.904 4.806 1.00 96.88 159 ILE A CA 1
ATOM 1275 C C . ILE A 1 159 ? -7.057 -2.628 4.665 1.00 96.88 159 ILE A C 1
ATOM 1277 O O . ILE A 1 159 ? -6.381 -3.191 3.805 1.00 96.88 159 ILE A O 1
ATOM 1281 N N . SER A 1 160 ? -6.537 -1.754 5.523 1.00 95.62 160 SER A N 1
ATOM 1282 C CA . SER A 1 160 ? -5.157 -1.262 5.513 1.00 95.62 160 SER A CA 1
ATOM 1283 C C . SER A 1 160 ? -4.553 -1.294 6.934 1.00 95.62 160 SER A C 1
ATOM 1285 O O . SER A 1 160 ? -5.178 -1.755 7.896 1.00 95.62 160 SER A O 1
ATOM 1287 N N . GLY A 1 161 ? -3.306 -0.840 7.072 1.00 94.62 161 GLY A N 1
ATOM 1288 C CA . GLY A 1 161 ? -2.604 -0.686 8.342 1.00 94.62 161 GLY A CA 1
ATOM 1289 C C . GLY A 1 161 ? -2.394 -2.002 9.089 1.00 94.62 161 GLY A C 1
ATOM 1290 O O . GLY A 1 161 ? -2.148 -3.049 8.490 1.00 94.62 161 GLY A O 1
ATOM 1291 N N . LEU A 1 162 ? -2.499 -1.945 10.421 1.00 95.88 162 LEU A N 1
ATOM 1292 C CA . LEU A 1 162 ? -2.232 -3.085 11.307 1.00 95.88 162 LEU A CA 1
ATOM 1293 C C . LEU A 1 162 ? -3.069 -4.323 10.960 1.00 95.88 162 LEU A C 1
ATOM 1295 O O . LEU A 1 162 ? -2.538 -5.428 10.983 1.00 95.88 162 LEU A O 1
ATOM 1299 N N . MET A 1 163 ? -4.352 -4.152 10.617 1.00 95.62 163 MET A N 1
ATOM 1300 C CA . MET A 1 163 ? -5.215 -5.288 10.271 1.00 95.62 163 MET A CA 1
ATOM 1301 C C . MET A 1 163 ? -4.788 -5.957 8.969 1.00 95.62 163 MET A C 1
ATOM 1303 O O . MET A 1 163 ? -4.711 -7.180 8.922 1.00 95.62 163 MET A O 1
ATOM 1307 N N . ALA A 1 164 ? -4.442 -5.182 7.940 1.00 96.50 164 ALA A N 1
ATOM 1308 C CA . ALA A 1 164 ? -3.902 -5.747 6.708 1.00 96.50 164 ALA A CA 1
ATOM 1309 C C . ALA A 1 164 ? -2.579 -6.489 6.957 1.00 96.50 164 ALA A C 1
ATOM 1311 O O . ALA A 1 164 ? -2.398 -7.612 6.489 1.00 96.50 164 ALA A O 1
ATOM 1312 N N . GLY A 1 165 ? -1.686 -5.908 7.766 1.00 96.19 165 GLY A N 1
ATOM 1313 C CA . GLY A 1 165 ? -0.428 -6.556 8.139 1.00 96.19 165 GLY A CA 1
ATOM 1314 C C . GLY A 1 165 ? -0.651 -7.868 8.891 1.00 96.19 165 GLY A C 1
ATOM 1315 O O . GLY A 1 165 ? -0.009 -8.862 8.571 1.00 96.19 165 GLY A O 1
ATOM 1316 N N . GLN A 1 166 ? -1.614 -7.902 9.816 1.00 95.19 166 GLN A N 1
ATOM 1317 C CA . GLN A 1 166 ? -1.986 -9.112 10.549 1.00 95.19 166 GLN A CA 1
ATOM 1318 C C . GLN A 1 166 ? -2.586 -10.191 9.641 1.00 95.19 166 GLN A C 1
ATOM 1320 O O . GLN A 1 166 ? -2.298 -11.366 9.842 1.00 95.19 166 GLN A O 1
ATOM 1325 N N . ILE A 1 167 ? -3.399 -9.809 8.650 1.00 95.19 167 ILE A N 1
ATOM 1326 C CA . ILE A 1 167 ? -3.970 -10.741 7.667 1.00 95.19 167 ILE A CA 1
ATOM 1327 C C . ILE A 1 167 ? -2.860 -11.373 6.817 1.00 95.19 167 ILE A C 1
ATOM 1329 O O . ILE A 1 167 ? -2.875 -12.579 6.575 1.00 95.19 167 ILE A O 1
ATOM 1333 N N . HIS A 1 168 ? -1.879 -10.578 6.382 1.00 95.44 168 HIS A N 1
ATOM 1334 C CA . HIS A 1 168 ? -0.784 -11.077 5.550 1.00 95.44 168 HIS A CA 1
ATOM 1335 C C . HIS A 1 168 ? 0.235 -11.888 6.346 1.00 95.44 168 HIS A C 1
ATOM 1337 O O . HIS A 1 168 ? 0.593 -12.997 5.943 1.00 95.44 168 HIS A O 1
ATOM 1343 N N . ALA A 1 169 ? 0.724 -11.344 7.454 1.00 94.94 169 ALA A N 1
ATOM 1344 C CA . ALA A 1 169 ? 1.795 -11.911 8.262 1.00 94.94 169 ALA A CA 1
ATOM 1345 C C . ALA A 1 169 ? 1.438 -11.806 9.756 1.00 94.94 169 ALA A C 1
ATOM 1347 O O . ALA A 1 169 ? 1.913 -10.886 10.429 1.00 94.94 169 ALA A O 1
ATOM 1348 N N . PRO A 1 170 ? 0.610 -12.736 10.280 1.00 94.12 170 PRO A N 1
ATOM 1349 C CA . PRO A 1 170 ? 0.170 -12.723 11.672 1.00 94.12 170 PRO A CA 1
ATOM 1350 C C . PRO A 1 170 ? 1.349 -12.596 12.642 1.00 94.12 170 PRO A C 1
ATOM 1352 O O . PRO A 1 170 ? 2.258 -13.425 12.626 1.00 94.12 170 PRO A O 1
ATOM 1355 N N . HIS A 1 171 ? 1.339 -11.551 13.471 1.00 93.56 171 HIS A N 1
ATOM 1356 C CA . HIS A 1 171 ? 2.453 -11.252 14.383 1.00 93.56 171 HIS A CA 1
ATOM 1357 C C . HIS A 1 171 ? 2.014 -10.553 15.674 1.00 93.56 171 HIS A C 1
ATOM 1359 O O . HIS A 1 171 ? 2.624 -10.726 16.725 1.00 93.56 171 HIS A O 1
ATOM 1365 N N . LEU A 1 172 ? 0.931 -9.775 15.626 1.00 91.25 172 LEU A N 1
ATOM 1366 C CA . LEU A 1 172 ? 0.422 -9.044 16.779 1.00 91.25 172 LEU A CA 1
ATOM 1367 C C . LEU A 1 172 ? -0.597 -9.878 17.560 1.00 91.25 172 LEU A C 1
ATOM 1369 O O . LEU A 1 172 ? -1.405 -10.605 16.985 1.00 91.25 172 LEU A O 1
ATOM 1373 N N . SER A 1 173 ? -0.597 -9.713 18.884 1.00 86.75 173 SER A N 1
ATOM 1374 C CA . SER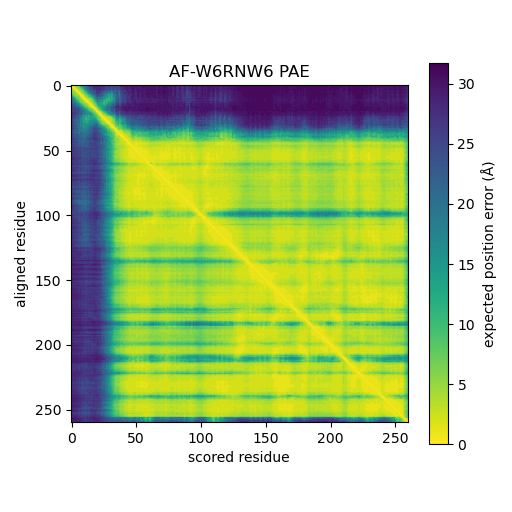 A 1 173 ? -1.492 -10.431 19.801 1.00 86.75 173 SER A CA 1
ATOM 1375 C C . SER A 1 173 ? -2.916 -9.866 19.862 1.00 86.75 173 SER A C 1
ATOM 1377 O O . SER A 1 173 ? -3.857 -10.607 20.132 1.00 86.75 173 SER A O 1
ATOM 1379 N N . LYS A 1 174 ? -3.101 -8.557 19.638 1.00 88.38 174 LYS A N 1
ATOM 1380 C CA . LYS A 1 174 ? -4.423 -7.906 19.660 1.00 88.38 174 LYS A CA 1
ATOM 1381 C C . LYS A 1 174 ? -4.452 -6.618 18.850 1.00 88.38 174 LYS A C 1
ATOM 1383 O O . LYS A 1 174 ? -3.616 -5.745 19.067 1.00 88.38 174 LYS A O 1
ATOM 1388 N N . ILE A 1 175 ? -5.458 -6.428 18.006 1.00 91.38 175 ILE A N 1
ATOM 1389 C CA . ILE A 1 175 ? -5.697 -5.164 17.297 1.00 91.38 175 ILE A CA 1
ATOM 1390 C C . ILE A 1 175 ? -7.099 -4.669 17.656 1.00 91.38 175 ILE A C 1
ATOM 1392 O O . ILE A 1 175 ? -8.026 -5.461 17.784 1.00 91.38 175 ILE A O 1
ATOM 1396 N N . SER A 1 176 ? -7.238 -3.365 17.895 1.00 88.75 176 SER A N 1
ATOM 1397 C CA . SER A 1 176 ? -8.495 -2.733 18.331 1.00 88.75 176 SER A CA 1
ATOM 1398 C C . SER A 1 176 ? -8.977 -1.625 17.396 1.00 88.75 176 SER A C 1
ATOM 1400 O O . SER A 1 176 ? -9.983 -0.982 17.679 1.00 88.75 176 SER A O 1
ATOM 1402 N N . GLN A 1 177 ? -8.237 -1.373 16.318 1.00 93.19 177 GLN A N 1
ATOM 1403 C CA . GLN A 1 177 ? -8.502 -0.309 15.361 1.00 93.19 177 GLN A CA 1
ATOM 1404 C C . GLN A 1 177 ? -8.448 -0.872 13.949 1.00 93.19 177 GLN A C 1
ATOM 1406 O O . GLN A 1 177 ? -7.476 -1.527 13.567 1.00 93.19 177 GLN A O 1
ATOM 1411 N N . ILE A 1 178 ? -9.483 -0.578 13.175 1.00 95.56 178 ILE A N 1
ATOM 1412 C CA . ILE A 1 178 ? -9.567 -0.908 11.760 1.00 95.56 178 ILE A CA 1
ATOM 1413 C C . ILE A 1 178 ? -9.162 0.337 10.978 1.00 95.56 178 ILE A C 1
ATOM 1415 O O . ILE A 1 178 ? -9.726 1.409 11.186 1.00 95.56 178 ILE A O 1
ATOM 1419 N N . HIS A 1 179 ? -8.197 0.197 10.072 1.00 95.44 179 HIS A N 1
ATOM 1420 C CA . HIS A 1 179 ? -7.924 1.212 9.060 1.00 95.44 179 HIS A CA 1
ATOM 1421 C C . HIS A 1 179 ? -8.530 0.750 7.745 1.00 95.44 179 HIS A C 1
ATOM 1423 O O . HIS A 1 179 ? -8.325 -0.392 7.331 1.00 95.44 179 HIS A O 1
ATOM 1429 N N . CYS A 1 180 ? -9.256 1.642 7.088 1.00 94.44 180 CYS A N 1
ATOM 1430 C CA . CYS A 1 180 ? -9.899 1.363 5.820 1.00 94.44 180 CYS A CA 1
ATOM 143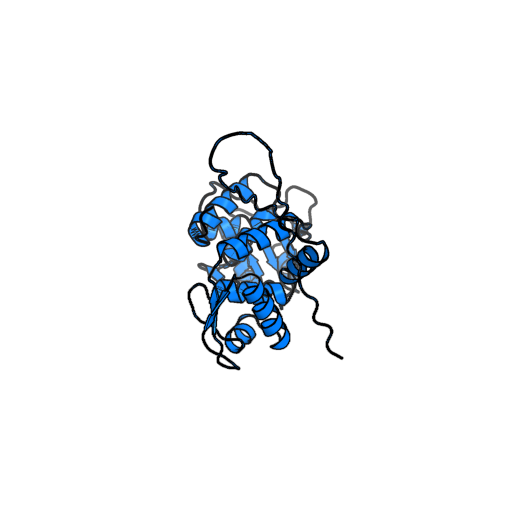1 C C . CYS A 1 180 ? -9.610 2.485 4.834 1.00 94.44 180 CYS A C 1
ATOM 1433 O O . CYS A 1 180 ? -9.684 3.671 5.159 1.00 94.44 180 CYS A O 1
ATOM 1435 N N . ARG A 1 181 ? -9.329 2.093 3.600 1.00 94.19 181 ARG A N 1
ATOM 1436 C CA . ARG A 1 181 ? -9.352 2.975 2.446 1.00 94.19 181 ARG A CA 1
ATOM 1437 C C . ARG A 1 181 ? -10.685 2.849 1.756 1.00 94.19 181 ARG A C 1
ATOM 1439 O O . ARG A 1 181 ? -11.137 1.731 1.525 1.00 94.19 181 ARG A O 1
ATOM 1446 N N . ILE A 1 182 ? -11.321 3.977 1.478 1.00 91.75 182 ILE A N 1
ATOM 1447 C CA . ILE A 1 182 ? -12.662 3.997 0.898 1.00 91.75 182 ILE A CA 1
ATOM 1448 C C . ILE A 1 182 ? -12.673 4.965 -0.280 1.00 91.75 182 ILE A C 1
ATOM 1450 O O . ILE A 1 182 ? -12.125 6.066 -0.209 1.00 91.75 182 ILE A O 1
ATOM 1454 N N . ASP A 1 183 ? -13.270 4.515 -1.376 1.00 86.75 183 ASP A N 1
ATOM 1455 C CA . ASP A 1 183 ? -13.570 5.325 -2.552 1.00 86.75 183 ASP A CA 1
ATOM 1456 C C . ASP A 1 183 ? -14.690 6.351 -2.256 1.00 86.75 183 ASP A C 1
ATOM 1458 O O . ASP A 1 183 ? -15.317 6.356 -1.191 1.00 86.75 183 ASP A O 1
ATOM 1462 N N . HIS A 1 184 ? -14.981 7.230 -3.211 1.00 73.19 184 HIS A N 1
ATOM 1463 C CA . HIS A 1 184 ? -16.136 8.118 -3.158 1.00 73.19 184 HIS A CA 1
ATOM 1464 C C . HIS A 1 184 ? -17.421 7.334 -2.826 1.00 73.19 184 HIS A C 1
ATOM 1466 O O . HIS A 1 184 ? -17.685 6.275 -3.391 1.00 73.19 184 HIS A O 1
ATOM 1472 N N . GLY A 1 185 ? -18.227 7.864 -1.898 1.00 70.19 185 GLY A N 1
ATOM 1473 C CA . GLY A 1 185 ? -19.443 7.203 -1.398 1.00 70.19 185 GLY A CA 1
ATOM 1474 C C . GLY A 1 185 ? -19.333 6.620 0.016 1.00 70.19 185 GLY A C 1
ATOM 1475 O O . GLY A 1 185 ? -20.320 6.097 0.534 1.00 70.19 185 GLY A O 1
ATOM 1476 N N . GLY A 1 186 ? -18.181 6.771 0.680 1.00 81.06 186 GLY A N 1
ATOM 1477 C CA . GLY A 1 186 ? -17.956 6.283 2.046 1.00 81.06 186 GLY A CA 1
ATOM 1478 C C . GLY A 1 186 ? -18.940 6.787 3.110 1.00 81.06 186 GLY A C 1
ATOM 1479 O O . GLY A 1 186 ? -19.148 6.100 4.104 1.00 81.06 186 GLY A O 1
ATOM 1480 N N . GLU A 1 187 ? -19.623 7.918 2.903 1.00 88.31 187 GLU A N 1
ATOM 1481 C CA . GLU A 1 187 ? -20.638 8.409 3.855 1.00 88.31 187 GLU A CA 1
ATOM 1482 C C . GLU A 1 187 ? -21.818 7.442 4.019 1.00 88.31 187 GLU A C 1
ATOM 1484 O O . GLU A 1 187 ? -22.334 7.278 5.122 1.00 88.31 187 GLU A O 1
ATOM 1489 N N . SER A 1 188 ? -22.226 6.755 2.944 1.00 87.62 188 SER A N 1
ATOM 1490 C CA . SER A 1 188 ? -23.298 5.754 3.022 1.00 87.62 188 SER A CA 1
ATOM 1491 C C . SER A 1 188 ? -22.871 4.548 3.862 1.00 87.62 188 SER A C 1
ATOM 1493 O O . SER A 1 188 ? -23.669 4.027 4.642 1.00 87.62 188 SER A O 1
ATOM 1495 N N . LEU A 1 189 ? -21.611 4.119 3.726 1.00 90.88 189 LEU A N 1
ATOM 1496 C CA . LEU A 1 189 ? -21.025 3.069 4.561 1.00 90.88 189 LEU A CA 1
ATOM 1497 C C . LEU A 1 189 ? -20.995 3.513 6.028 1.00 90.88 189 LEU A C 1
ATOM 1499 O O . LEU A 1 189 ? -21.512 2.809 6.892 1.00 90.88 189 LEU A O 1
ATOM 1503 N N . LEU A 1 190 ? -20.455 4.704 6.303 1.00 93.00 190 LEU A N 1
ATOM 1504 C CA . LEU A 1 190 ? -20.357 5.258 7.656 1.00 93.00 190 LEU A CA 1
ATOM 1505 C C . LEU A 1 190 ? -21.732 5.400 8.325 1.00 93.00 190 LEU A C 1
ATOM 1507 O O . LEU A 1 190 ? -21.884 5.042 9.492 1.00 93.00 190 LEU A O 1
ATOM 1511 N N . GLY A 1 191 ? -22.743 5.860 7.582 1.00 92.81 191 GLY A N 1
ATOM 1512 C CA . GLY A 1 191 ? -24.118 5.963 8.065 1.00 92.81 191 GLY A CA 1
ATOM 1513 C C . GLY A 1 191 ? -24.725 4.605 8.424 1.00 92.81 191 GLY A C 1
ATOM 1514 O O . GLY A 1 191 ? -25.290 4.460 9.507 1.00 92.81 191 GLY A O 1
ATOM 1515 N N . LYS A 1 192 ? -24.561 3.592 7.559 1.00 93.12 192 LYS A N 1
ATOM 1516 C CA . LYS A 1 192 ? -25.042 2.221 7.816 1.00 93.12 192 LYS A CA 1
ATOM 1517 C C . LYS A 1 192 ? -24.323 1.550 8.993 1.00 93.12 192 LYS A C 1
ATOM 1519 O O . LYS A 1 192 ? -24.972 0.844 9.754 1.00 93.12 192 LYS A O 1
ATOM 1524 N N . LEU A 1 193 ? -23.029 1.821 9.179 1.00 93.50 193 LEU A N 1
ATOM 1525 C CA . LEU A 1 193 ? -22.249 1.368 10.341 1.00 93.50 193 LEU A CA 1
ATOM 1526 C C . LEU A 1 193 ? -22.613 2.110 11.641 1.00 93.50 193 LEU A C 1
ATOM 1528 O O . LEU A 1 193 ? -22.113 1.772 12.715 1.00 93.50 193 LEU A O 1
ATOM 1532 N N . GLY A 1 194 ? -23.426 3.172 11.566 1.00 94.56 194 GLY A N 1
ATOM 1533 C CA . GLY A 1 194 ? -23.689 4.055 12.704 1.00 94.56 194 GLY A CA 1
ATOM 1534 C C . GLY A 1 194 ? -22.422 4.740 13.229 1.00 94.56 194 GLY A C 1
ATOM 1535 O O . GLY A 1 194 ? -22.342 5.068 14.417 1.00 94.56 194 GLY A O 1
ATOM 1536 N N . ALA A 1 195 ? -21.422 4.922 12.363 1.00 95.88 195 ALA A N 1
ATOM 1537 C CA . ALA A 1 195 ? -20.124 5.473 12.708 1.00 95.88 195 ALA A CA 1
ATOM 1538 C C . ALA A 1 195 ? -20.239 6.972 13.020 1.00 95.88 195 ALA A C 1
ATOM 1540 O O . ALA A 1 195 ? -20.800 7.754 12.251 1.00 95.88 195 ALA A O 1
ATOM 1541 N N . LYS A 1 196 ? -19.682 7.393 14.157 1.00 96.38 196 LYS A N 1
ATOM 1542 C CA . LYS A 1 196 ? -19.692 8.787 14.616 1.00 96.38 196 LYS A CA 1
ATOM 1543 C C . LYS A 1 196 ? -18.291 9.365 14.566 1.00 96.38 196 LYS A C 1
ATOM 1545 O O . LYS A 1 196 ? -17.362 8.752 15.083 1.00 96.38 196 LYS A O 1
ATOM 1550 N N . ALA A 1 197 ? -18.142 10.540 13.961 1.00 96.19 197 ALA A N 1
ATOM 1551 C CA . ALA A 1 197 ? -16.862 11.237 13.935 1.00 96.19 197 ALA A CA 1
ATOM 1552 C C . ALA A 1 197 ? -16.433 11.605 15.363 1.00 96.19 197 ALA A C 1
ATOM 1554 O O . ALA A 1 197 ? -17.228 12.153 16.132 1.00 96.19 197 ALA A O 1
ATOM 1555 N N . VAL A 1 198 ? -15.182 11.313 15.712 1.00 96.88 198 VAL A N 1
ATOM 1556 C CA . VAL A 1 198 ? -14.615 11.579 17.042 1.00 96.88 198 VAL A CA 1
ATOM 1557 C C . VAL A 1 198 ? -13.195 12.124 16.921 1.00 96.88 198 VAL A C 1
ATOM 1559 O O . VAL A 1 198 ? -12.505 11.874 15.936 1.00 96.88 198 VAL A O 1
ATOM 1562 N N . LYS A 1 199 ? -12.743 12.872 17.932 1.00 91.50 199 LYS A N 1
ATOM 1563 C CA . LYS A 1 199 ? -11.357 13.368 17.996 1.00 91.50 199 LYS A CA 1
ATOM 1564 C C . LYS A 1 199 ? -10.391 12.326 18.566 1.00 91.50 199 LYS A C 1
ATOM 1566 O O . LYS A 1 199 ? -9.264 12.224 18.102 1.00 91.50 199 LYS A O 1
ATOM 1571 N N . GLU A 1 200 ? -10.847 11.543 19.540 1.00 90.62 200 GLU A N 1
ATOM 1572 C CA . GLU A 1 200 ? -10.059 10.543 20.266 1.00 90.62 200 GLU A CA 1
ATOM 1573 C C . GLU A 1 200 ? -10.894 9.275 20.498 1.00 90.62 200 GLU A C 1
ATOM 1575 O O . GLU A 1 200 ? -12.116 9.296 20.343 1.00 90.62 200 GLU A O 1
ATOM 1580 N N . GLY A 1 201 ? -10.239 8.164 20.853 1.00 90.88 201 GLY A N 1
ATOM 1581 C CA . GLY A 1 201 ? -10.923 6.900 21.164 1.00 90.88 201 GLY A CA 1
ATOM 1582 C C . GLY A 1 201 ? -11.588 6.221 19.961 1.00 90.88 201 GLY A C 1
ATOM 1583 O O . GLY A 1 201 ? -12.557 5.482 20.123 1.00 90.88 201 GLY A O 1
ATOM 1584 N N . TRP A 1 202 ? -11.097 6.484 18.750 1.00 95.25 202 TRP A N 1
ATOM 1585 C CA . TRP A 1 202 ? -11.624 5.904 17.519 1.00 95.25 202 TRP A CA 1
ATOM 1586 C C . TRP A 1 202 ? -11.231 4.426 17.368 1.00 95.25 202 TRP A C 1
ATOM 1588 O O . TRP A 1 202 ? -10.152 4.005 17.797 1.00 95.25 202 TRP A O 1
ATOM 1598 N N . ASN A 1 203 ? -12.106 3.648 16.728 1.00 95.69 203 ASN A N 1
ATOM 1599 C CA . ASN A 1 203 ? -11.873 2.245 16.364 1.00 95.69 203 ASN A CA 1
ATOM 1600 C C . ASN A 1 203 ? -12.004 1.977 14.855 1.00 95.69 203 ASN A C 1
ATOM 1602 O O . ASN A 1 203 ? -11.623 0.900 14.400 1.00 95.69 203 ASN A O 1
ATOM 1606 N N . LEU A 1 204 ? -12.473 2.961 14.083 1.00 96.62 204 LEU A N 1
ATOM 1607 C CA . LEU A 1 204 ? -12.473 2.955 12.626 1.00 96.62 204 LEU A CA 1
ATOM 1608 C C . LEU A 1 204 ? -11.784 4.221 12.100 1.00 96.62 204 LEU A C 1
ATOM 1610 O O . LEU A 1 204 ? -12.243 5.336 12.341 1.00 96.62 204 LEU A O 1
ATOM 1614 N N . GLY A 1 205 ? -10.680 4.047 11.384 1.00 95.44 205 GLY A N 1
ATOM 1615 C CA . GLY A 1 205 ? -9.959 5.111 10.699 1.00 95.44 205 GLY A CA 1
ATOM 1616 C C . GLY A 1 205 ? -10.179 5.006 9.195 1.00 95.44 205 GLY A C 1
ATOM 1617 O O . GLY A 1 205 ? -9.892 3.966 8.603 1.00 95.44 205 GLY A O 1
ATOM 1618 N N . VAL A 1 206 ? -10.678 6.072 8.574 1.00 94.88 206 VAL A N 1
ATOM 1619 C CA . VAL A 1 206 ? -10.963 6.115 7.134 1.00 94.88 206 VAL A CA 1
ATOM 1620 C C . VAL A 1 206 ? -9.982 7.030 6.416 1.00 94.88 206 VAL A C 1
ATOM 1622 O O . VAL A 1 206 ? -9.805 8.187 6.796 1.00 94.88 206 VAL A O 1
ATOM 1625 N N . ILE A 1 207 ? -9.373 6.506 5.356 1.00 93.06 207 ILE A N 1
ATOM 1626 C CA . ILE A 1 207 ? -8.531 7.250 4.421 1.00 93.06 207 ILE A CA 1
ATOM 1627 C C . ILE A 1 207 ? -9.291 7.370 3.100 1.00 93.06 207 ILE A C 1
ATOM 1629 O O . ILE A 1 207 ? -9.557 6.364 2.430 1.00 93.06 207 ILE A O 1
ATOM 1633 N N . ASP A 1 208 ? -9.607 8.603 2.709 1.00 89.44 208 ASP A N 1
ATOM 1634 C CA . ASP A 1 208 ? -10.221 8.875 1.411 1.00 89.44 208 ASP A CA 1
ATOM 1635 C C . ASP A 1 208 ? -9.237 8.489 0.299 1.00 89.44 208 ASP A C 1
ATOM 1637 O O . ASP A 1 208 ? -8.093 8.956 0.248 1.00 89.44 208 ASP A O 1
ATOM 1641 N N . SER A 1 209 ? -9.674 7.579 -0.565 1.00 83.06 209 SER A N 1
ATOM 1642 C CA . SER A 1 209 ? -8.834 6.965 -1.589 1.00 83.06 209 SER A CA 1
ATOM 1643 C C . SER A 1 209 ? -9.172 7.499 -2.965 1.00 83.06 209 SER A C 1
ATOM 1645 O O . SER A 1 209 ? -10.338 7.712 -3.289 1.00 83.06 209 SER A O 1
ATOM 1647 N N . ASN A 1 210 ? -8.151 7.694 -3.802 1.00 77.94 210 ASN A N 1
ATOM 1648 C CA . ASN A 1 210 ? -8.385 8.011 -5.200 1.00 77.94 210 ASN A CA 1
ATOM 1649 C C . ASN A 1 210 ? -8.777 6.726 -5.957 1.00 77.94 210 ASN A C 1
ATOM 1651 O O . ASN A 1 210 ? -7.914 5.859 -6.143 1.00 77.94 210 ASN A O 1
ATOM 1655 N N . PRO A 1 211 ? -10.023 6.614 -6.459 1.00 65.00 211 PRO A N 1
ATOM 1656 C CA . PRO A 1 211 ? -10.546 5.434 -7.147 1.00 65.00 211 PRO A CA 1
ATOM 1657 C C . PRO A 1 211 ? -9.647 4.862 -8.241 1.00 65.00 211 PRO A C 1
ATOM 1659 O O . PRO A 1 211 ? -9.684 3.659 -8.510 1.00 65.00 211 PRO A O 1
ATOM 1662 N N . ARG A 1 212 ? -8.928 5.736 -8.951 1.00 68.31 212 ARG A N 1
ATOM 1663 C CA . ARG A 1 212 ? -8.141 5.359 -10.129 1.00 68.31 212 ARG A CA 1
ATOM 1664 C C . ARG A 1 212 ? -6.786 4.757 -9.774 1.00 6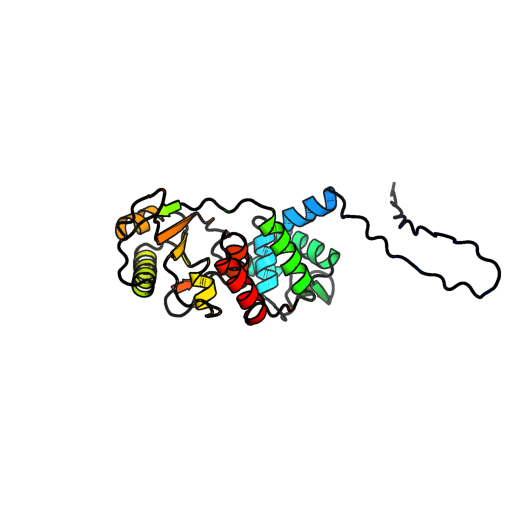8.31 212 ARG A C 1
ATOM 1666 O O . ARG A 1 212 ? -6.187 4.119 -10.634 1.00 68.31 212 ARG A O 1
ATOM 1673 N N . HIS A 1 213 ? -6.310 4.965 -8.548 1.00 70.19 213 HIS A N 1
ATOM 1674 C CA . HIS A 1 213 ? -4.925 4.691 -8.165 1.00 70.19 213 HIS A CA 1
ATOM 1675 C C . HIS A 1 213 ? -4.827 3.812 -6.924 1.00 70.19 213 HIS A C 1
ATOM 1677 O O . HIS A 1 213 ? -4.118 2.813 -6.951 1.00 70.19 213 HIS A O 1
ATOM 1683 N N . ASP A 1 214 ? -5.553 4.160 -5.863 1.00 76.62 214 ASP A N 1
ATOM 1684 C CA . ASP A 1 214 ? -5.295 3.634 -4.519 1.00 76.62 214 ASP A CA 1
ATOM 1685 C C . ASP A 1 214 ? -5.840 2.207 -4.308 1.00 76.62 214 ASP A C 1
ATOM 1687 O O . ASP A 1 214 ? -5.351 1.510 -3.435 1.00 76.62 214 ASP A O 1
ATOM 1691 N N . LEU A 1 215 ? -6.813 1.752 -5.112 1.00 90.06 215 LEU A N 1
ATOM 1692 C CA . LEU A 1 215 ? -7.491 0.451 -4.938 1.00 90.06 215 LEU A CA 1
ATOM 1693 C C . LEU A 1 215 ? -7.199 -0.565 -6.058 1.00 90.06 215 LEU A C 1
ATOM 1695 O O . LEU A 1 215 ? -7.895 -1.574 -6.175 1.00 90.06 215 LEU A O 1
ATOM 1699 N N . LEU A 1 216 ? -6.226 -0.290 -6.935 1.00 91.44 216 LEU A N 1
ATOM 1700 C CA . LEU A 1 216 ? -5.982 -1.110 -8.130 1.00 91.44 216 LEU A CA 1
ATOM 1701 C C . LEU A 1 216 ? -5.404 -2.495 -7.796 1.00 91.44 216 LEU A C 1
ATOM 1703 O O . LEU A 1 216 ? -5.761 -3.477 -8.442 1.00 91.44 216 LEU A O 1
ATOM 1707 N N . PHE A 1 217 ? -4.523 -2.572 -6.797 1.00 93.56 217 PHE A N 1
ATOM 1708 C CA . PHE A 1 217 ? -3.771 -3.789 -6.462 1.00 93.56 217 PHE A CA 1
ATOM 1709 C C . PHE A 1 217 ? -4.336 -4.555 -5.264 1.00 93.56 217 PHE A C 1
ATOM 1711 O O . PHE A 1 217 ? -3.730 -5.531 -4.826 1.00 93.56 217 PHE A O 1
ATOM 1718 N N . ARG A 1 218 ? -5.500 -4.139 -4.750 1.00 94.38 218 ARG A N 1
ATOM 1719 C CA . ARG A 1 218 ? -6.170 -4.793 -3.624 1.00 94.38 218 ARG A CA 1
ATOM 1720 C C . ARG A 1 218 ? -6.365 -6.287 -3.869 1.00 94.38 218 ARG A C 1
ATOM 1722 O O . ARG A 1 218 ? -6.643 -6.730 -4.985 1.00 94.38 218 ARG A O 1
ATOM 1729 N N . GLN A 1 219 ? -6.278 -7.062 -2.801 1.00 95.00 219 GLN A N 1
ATOM 1730 C CA . GLN A 1 219 ? -6.410 -8.512 -2.827 1.00 95.00 219 GLN A CA 1
ATOM 1731 C C . GLN A 1 219 ? -7.648 -8.931 -2.040 1.00 95.00 219 GLN A C 1
ATOM 1733 O O . GLN A 1 219 ? -7.938 -8.366 -0.986 1.00 95.00 219 GLN A O 1
ATOM 1738 N N . ARG A 1 220 ? -8.388 -9.928 -2.539 1.00 94.88 220 ARG A N 1
ATOM 1739 C CA . ARG A 1 220 ? -9.433 -10.589 -1.746 1.00 94.88 220 ARG A CA 1
ATOM 1740 C C . ARG A 1 220 ? -8.750 -11.681 -0.927 1.00 94.88 220 ARG A C 1
ATOM 1742 O O . ARG A 1 220 ? -8.254 -12.650 -1.500 1.00 94.88 220 ARG A O 1
ATOM 1749 N N . VAL A 1 221 ? -8.692 -11.512 0.392 1.00 93.06 221 VAL A N 1
ATOM 1750 C CA . VAL A 1 221 ? -8.144 -12.516 1.315 1.00 93.06 221 VAL A CA 1
ATOM 1751 C C . VAL A 1 221 ? -9.283 -13.010 2.193 1.00 93.06 221 VAL A C 1
ATOM 1753 O O . VAL A 1 221 ? -9.876 -12.248 2.954 1.00 93.06 221 VAL A O 1
ATOM 1756 N N . GLY A 1 222 ? -9.644 -14.284 2.039 1.00 88.75 222 GLY A N 1
ATOM 1757 C CA . GLY A 1 222 ? -10.896 -14.794 2.589 1.00 88.75 222 GLY A CA 1
ATOM 1758 C C . GLY A 1 222 ? -12.085 -14.065 1.962 1.00 88.75 222 GLY A C 1
ATOM 1759 O O . GLY A 1 222 ? -12.262 -14.095 0.747 1.00 88.75 222 GLY A O 1
ATOM 1760 N N . HIS A 1 223 ? -12.884 -13.396 2.787 1.00 87.00 223 HIS A N 1
ATOM 1761 C CA . HIS A 1 223 ? -14.065 -12.657 2.348 1.00 87.00 223 HIS A CA 1
ATOM 1762 C C . HIS A 1 223 ? -13.827 -11.144 2.268 1.00 87.00 223 HIS A C 1
ATOM 1764 O O . HIS A 1 223 ? -14.727 -10.450 1.841 1.00 87.00 223 HIS A O 1
ATOM 1770 N N . VAL A 1 224 ? -12.650 -10.611 2.602 1.00 94.25 224 VAL A N 1
ATOM 1771 C CA . VAL A 1 224 ? -12.431 -9.157 2.717 1.00 94.25 224 VAL A CA 1
ATOM 1772 C C . VAL A 1 224 ? -11.452 -8.637 1.660 1.00 94.25 224 VAL A C 1
ATOM 1774 O O . VAL A 1 224 ? -10.498 -9.324 1.286 1.00 94.25 224 VAL A O 1
ATOM 1777 N N . TRP A 1 225 ? -11.675 -7.413 1.173 1.00 96.44 225 TRP A N 1
ATOM 1778 C CA . TRP A 1 225 ? -10.680 -6.675 0.389 1.00 96.44 225 TRP A CA 1
ATOM 1779 C C . TRP A 1 225 ? -9.602 -6.073 1.289 1.00 96.44 225 TRP A C 1
ATOM 1781 O O . TRP A 1 225 ? -9.908 -5.352 2.235 1.00 96.44 225 TRP A O 1
ATOM 1791 N N . VAL A 1 226 ? -8.336 -6.325 0.972 1.00 97.12 226 VAL A N 1
ATOM 1792 C CA . VAL A 1 226 ? -7.170 -5.893 1.754 1.00 97.12 226 VAL A CA 1
ATOM 1793 C C . VAL A 1 226 ? -6.138 -5.277 0.814 1.00 97.12 226 VAL A C 1
ATOM 1795 O O . VAL A 1 226 ? -6.025 -5.702 -0.338 1.00 97.12 226 VAL A O 1
ATOM 1798 N N . THR A 1 227 ? -5.370 -4.301 1.300 1.00 96.31 227 THR A N 1
ATOM 1799 C CA . THR A 1 227 ? -4.161 -3.833 0.605 1.00 96.31 227 THR A CA 1
ATOM 1800 C C . THR A 1 227 ? -3.251 -5.008 0.270 1.00 96.31 227 THR A C 1
ATOM 1802 O O . THR A 1 227 ? -3.190 -5.975 1.025 1.00 96.31 227 THR A O 1
ATOM 1805 N N . ASP A 1 228 ? -2.528 -4.961 -0.844 1.00 95.94 228 ASP A N 1
ATOM 1806 C CA . ASP A 1 228 ? -1.492 -5.960 -1.098 1.00 95.94 228 ASP A CA 1
ATOM 1807 C C . ASP A 1 228 ? -0.289 -5.756 -0.153 1.00 95.94 228 ASP A C 1
ATOM 1809 O O . ASP A 1 228 ? -0.121 -4.666 0.401 1.00 95.94 228 ASP A O 1
ATOM 1813 N N . PRO A 1 229 ? 0.598 -6.759 0.003 1.00 96.38 229 PRO A N 1
ATOM 1814 C CA . PRO A 1 229 ? 1.702 -6.680 0.955 1.00 96.38 229 PRO A CA 1
ATOM 1815 C C . PRO A 1 229 ? 2.615 -5.456 0.802 1.00 96.38 229 PRO A C 1
ATOM 1817 O O . PRO A 1 229 ? 3.122 -4.967 1.812 1.00 96.38 229 PRO A O 1
ATOM 1820 N N . LEU A 1 230 ? 2.830 -4.948 -0.422 1.00 96.31 230 LEU A N 1
ATOM 1821 C CA . LEU A 1 230 ? 3.644 -3.747 -0.619 1.00 96.31 230 LEU A CA 1
ATOM 1822 C C . LEU A 1 230 ? 2.943 -2.529 -0.024 1.00 96.31 230 LEU A C 1
ATOM 1824 O O . LEU A 1 230 ? 3.530 -1.829 0.799 1.00 96.31 230 LEU A O 1
ATOM 1828 N N . GLN A 1 231 ? 1.687 -2.288 -0.408 1.00 95.69 231 GLN A N 1
ATOM 1829 C CA . GLN A 1 231 ? 0.943 -1.149 0.113 1.00 95.69 231 GLN A CA 1
ATOM 1830 C C . GLN A 1 231 ? 0.742 -1.273 1.626 1.00 95.69 231 GLN A C 1
ATOM 1832 O O . GLN A 1 231 ? 0.953 -0.294 2.334 1.00 95.69 231 GLN A O 1
ATOM 1837 N N . THR A 1 232 ? 0.434 -2.470 2.141 1.00 96.88 232 THR A N 1
ATOM 1838 C CA . THR A 1 232 ? 0.361 -2.725 3.587 1.00 96.88 232 THR A CA 1
ATOM 1839 C C . THR A 1 232 ? 1.646 -2.298 4.299 1.00 96.88 232 THR A C 1
ATOM 1841 O O . THR A 1 232 ? 1.579 -1.617 5.318 1.00 96.88 232 THR A O 1
ATOM 1844 N N . TYR A 1 233 ? 2.814 -2.665 3.769 1.00 97.25 233 TYR A N 1
ATOM 1845 C CA . TYR A 1 233 ? 4.098 -2.282 4.352 1.00 97.25 233 TYR A CA 1
ATOM 1846 C C . TYR A 1 233 ? 4.293 -0.761 4.367 1.00 97.25 233 TYR A C 1
ATOM 1848 O O . TYR A 1 233 ? 4.584 -0.195 5.419 1.00 97.25 233 TYR A O 1
ATOM 1856 N N . LEU A 1 234 ? 4.054 -0.085 3.238 1.00 95.31 234 LEU A N 1
ATOM 1857 C CA . LEU A 1 234 ? 4.163 1.376 3.150 1.00 95.31 234 LEU A CA 1
ATOM 1858 C C . LEU A 1 234 ? 3.185 2.090 4.099 1.00 95.31 234 LEU A C 1
ATOM 1860 O O . LEU A 1 234 ? 3.503 3.151 4.634 1.00 95.31 234 LEU A O 1
ATOM 1864 N N . ASP A 1 235 ? 2.017 1.498 4.345 1.00 95.00 235 ASP A N 1
ATOM 1865 C CA . ASP A 1 235 ? 1.021 2.028 5.277 1.00 95.00 235 ASP A CA 1
ATOM 1866 C C . ASP A 1 235 ? 1.486 1.932 6.719 1.00 95.00 235 ASP A C 1
ATOM 1868 O O . ASP A 1 235 ? 1.337 2.885 7.479 1.00 95.00 235 ASP A O 1
ATOM 1872 N N . LEU A 1 236 ? 2.072 0.795 7.095 1.00 95.94 236 LEU A N 1
ATOM 1873 C CA . LEU A 1 236 ? 2.598 0.585 8.439 1.00 95.94 236 LEU A CA 1
ATOM 1874 C C . LEU A 1 236 ? 3.712 1.585 8.773 1.00 95.94 236 LEU A C 1
ATOM 1876 O O . LEU A 1 236 ? 3.759 2.059 9.907 1.00 95.94 236 LEU A O 1
ATOM 1880 N N . LEU A 1 237 ? 4.540 1.967 7.792 1.00 94.94 237 LEU A N 1
ATOM 1881 C CA . LEU A 1 237 ? 5.574 2.999 7.959 1.00 94.94 237 LEU A CA 1
ATOM 1882 C C . LEU A 1 237 ? 5.004 4.402 8.227 1.00 94.94 237 LEU A C 1
ATOM 1884 O O . LEU A 1 237 ? 5.694 5.240 8.799 1.00 94.94 237 LEU A O 1
ATOM 1888 N N . GLN A 1 238 ? 3.764 4.668 7.810 1.00 93.25 238 GLN A N 1
ATOM 1889 C CA . GLN A 1 238 ? 3.071 5.943 8.042 1.00 93.25 238 GLN A CA 1
ATOM 1890 C C . GLN A 1 238 ? 2.305 5.977 9.368 1.00 93.25 238 GLN A C 1
ATOM 1892 O O . GLN A 1 238 ? 1.843 7.041 9.786 1.00 93.25 238 GLN A O 1
ATOM 1897 N N . LEU A 1 239 ? 2.125 4.825 10.020 1.00 91.19 239 LEU A N 1
ATOM 1898 C CA . LEU A 1 239 ? 1.475 4.749 11.320 1.00 91.19 239 LEU A CA 1
ATOM 1899 C C . LEU A 1 239 ? 2.486 5.053 12.424 1.00 91.19 239 LEU A C 1
ATOM 1901 O O . LEU A 1 239 ? 3.502 4.373 12.559 1.00 91.19 239 LEU A O 1
ATOM 1905 N N . ASP A 1 240 ? 2.161 6.036 13.256 1.00 81.94 240 ASP A N 1
ATOM 1906 C CA . ASP A 1 240 ? 2.999 6.472 14.373 1.00 81.94 240 ASP A CA 1
ATOM 1907 C C . ASP A 1 240 ? 2.805 5.562 15.601 1.00 81.94 240 ASP A C 1
ATOM 1909 O O . ASP A 1 240 ? 2.108 5.896 16.560 1.00 81.94 240 ASP A O 1
ATOM 1913 N N . SER A 1 241 ? 3.342 4.337 15.541 1.00 85.44 241 SER A N 1
ATOM 1914 C CA . SER A 1 241 ? 3.355 3.416 16.683 1.00 85.44 241 SER A CA 1
ATOM 1915 C C . SER A 1 241 ? 4.534 2.437 16.630 1.00 85.44 241 SER A C 1
ATOM 1917 O O . SER A 1 241 ? 4.900 1.940 15.569 1.00 85.44 241 SER A O 1
ATOM 1919 N N . GLY A 1 242 ? 5.107 2.069 17.782 1.00 87.06 242 GLY A N 1
ATOM 1920 C CA . GLY A 1 242 ? 6.159 1.036 17.820 1.00 87.06 242 GLY A CA 1
ATOM 1921 C C . GLY A 1 242 ? 5.689 -0.310 17.247 1.00 87.06 242 GLY A C 1
ATOM 1922 O O . GLY A 1 242 ? 6.424 -0.990 16.540 1.00 87.06 242 GLY A O 1
ATOM 1923 N N . ARG A 1 243 ? 4.408 -0.634 17.454 1.00 92.06 243 ARG A N 1
ATOM 1924 C CA . ARG A 1 243 ? 3.776 -1.877 16.993 1.00 92.06 243 ARG A CA 1
ATOM 1925 C C . ARG A 1 243 ? 3.632 -1.956 15.473 1.00 92.06 243 ARG A C 1
ATOM 1927 O O . ARG A 1 243 ? 3.726 -3.043 14.911 1.00 92.06 243 ARG A O 1
ATOM 1934 N N . SER A 1 244 ? 3.367 -0.829 14.806 1.00 93.62 244 SER A N 1
ATOM 1935 C CA . SER A 1 244 ? 3.312 -0.790 13.340 1.00 93.62 244 SER A CA 1
ATOM 1936 C C . SER A 1 244 ? 4.691 -0.993 12.736 1.00 93.62 244 SER A C 1
ATOM 1938 O O . SER A 1 244 ? 4.792 -1.722 11.755 1.00 93.62 244 SER A O 1
ATOM 1940 N N . LYS A 1 245 ? 5.741 -0.436 13.352 1.00 93.69 245 LYS A N 1
ATOM 1941 C CA . LYS A 1 245 ? 7.124 -0.665 12.923 1.00 93.69 245 LYS A CA 1
ATOM 1942 C C . LYS A 1 245 ? 7.523 -2.140 13.037 1.00 93.69 245 LYS A C 1
ATOM 1944 O O . LYS A 1 245 ? 7.949 -2.719 12.047 1.00 93.69 245 LYS A O 1
ATOM 1949 N N . GLU A 1 246 ? 7.289 -2.768 14.191 1.00 94.62 246 GLU A N 1
ATOM 1950 C CA . GLU A 1 246 ? 7.571 -4.202 14.392 1.00 94.62 246 GLU A CA 1
ATOM 1951 C C . GLU A 1 246 ? 6.852 -5.087 13.360 1.00 94.62 246 GLU A C 1
ATOM 1953 O O . GLU A 1 246 ? 7.449 -5.984 12.763 1.00 94.62 246 GLU A O 1
ATOM 1958 N N . LEU A 1 247 ? 5.569 -4.809 13.099 1.00 96.25 247 LEU A N 1
ATOM 1959 C CA . LEU A 1 247 ? 4.806 -5.543 12.091 1.00 96.25 247 LEU A CA 1
ATOM 1960 C C . LEU A 1 247 ? 5.305 -5.266 10.663 1.00 96.25 247 LEU A C 1
ATOM 1962 O O . LEU A 1 247 ? 5.275 -6.175 9.836 1.00 96.25 247 LEU A O 1
ATOM 1966 N N . ALA A 1 248 ? 5.763 -4.046 10.362 1.00 95.75 248 ALA A N 1
ATOM 1967 C CA . ALA A 1 248 ? 6.338 -3.700 9.063 1.00 95.75 248 ALA A CA 1
ATOM 1968 C C . ALA A 1 248 ? 7.624 -4.491 8.799 1.00 95.75 248 ALA A C 1
ATOM 1970 O O . ALA A 1 248 ? 7.768 -5.070 7.720 1.00 95.75 248 ALA A O 1
ATOM 1971 N N . ASP A 1 249 ? 8.510 -4.573 9.793 1.00 94.62 249 ASP A N 1
ATOM 1972 C CA . ASP A 1 249 ? 9.766 -5.322 9.710 1.00 94.62 249 ASP A CA 1
ATOM 1973 C C . ASP A 1 249 ? 9.481 -6.822 9.508 1.00 94.62 249 ASP A C 1
ATOM 1975 O O . ASP A 1 249 ? 10.002 -7.452 8.581 1.00 94.62 249 ASP A O 1
ATOM 1979 N N . HIS A 1 250 ? 8.550 -7.387 10.285 1.00 95.44 250 HIS A N 1
ATOM 1980 C CA . HIS A 1 250 ? 8.112 -8.775 10.119 1.00 95.44 250 HIS A CA 1
ATOM 1981 C C . HIS A 1 250 ? 7.482 -9.043 8.738 1.00 95.44 250 HIS A C 1
ATOM 1983 O O . HIS A 1 250 ? 7.796 -10.044 8.085 1.00 95.44 250 HIS A O 1
ATOM 1989 N N . LEU A 1 251 ? 6.607 -8.153 8.258 1.00 95.94 251 LEU A N 1
ATOM 1990 C CA . LEU A 1 251 ? 5.964 -8.267 6.945 1.00 95.94 251 LEU A CA 1
ATOM 1991 C C . LEU A 1 251 ? 6.994 -8.194 5.810 1.00 95.94 251 LEU A C 1
ATOM 1993 O O . LEU A 1 251 ? 6.918 -8.970 4.853 1.00 95.94 251 LEU A O 1
ATOM 1997 N N . ARG A 1 252 ? 7.979 -7.298 5.924 1.00 94.75 252 ARG A N 1
ATOM 1998 C CA . ARG A 1 252 ? 9.061 -7.156 4.947 1.00 94.75 252 ARG A CA 1
ATOM 1999 C C . ARG A 1 252 ? 9.868 -8.448 4.821 1.00 94.75 252 ARG A C 1
ATOM 2001 O O . ARG A 1 252 ? 10.062 -8.930 3.704 1.00 94.75 252 ARG A O 1
ATOM 2008 N N . LEU A 1 253 ? 10.256 -9.045 5.948 1.00 93.25 253 LEU A N 1
ATOM 2009 C CA . LEU A 1 253 ? 11.009 -10.302 5.979 1.00 93.25 253 LEU A CA 1
ATOM 2010 C C . LEU A 1 253 ? 10.205 -11.486 5.422 1.00 93.25 253 LEU A C 1
ATOM 2012 O O . LEU A 1 253 ? 10.741 -12.304 4.678 1.00 93.25 253 LEU A O 1
ATOM 2016 N N . THR A 1 254 ? 8.918 -11.577 5.758 1.00 93.62 254 THR A N 1
ATOM 2017 C CA . THR A 1 254 ? 8.103 -12.770 5.464 1.00 93.62 254 THR A CA 1
ATOM 2018 C C . THR A 1 254 ? 7.372 -12.728 4.123 1.00 93.62 254 THR A C 1
ATOM 2020 O O . THR A 1 254 ? 7.111 -13.784 3.544 1.00 93.62 254 THR A O 1
ATOM 2023 N N . LYS A 1 255 ? 7.009 -11.540 3.619 1.00 93.19 255 LYS A N 1
ATOM 2024 C CA . LYS A 1 255 ? 6.183 -11.383 2.404 1.00 93.19 255 LYS A CA 1
ATOM 2025 C C . LYS A 1 255 ? 6.845 -10.610 1.282 1.00 93.19 255 LYS A C 1
ATOM 2027 O O . LYS A 1 255 ? 6.515 -10.860 0.123 1.00 93.19 255 LYS A O 1
ATOM 2032 N N . LEU A 1 256 ? 7.738 -9.679 1.606 1.00 91.81 256 LEU A N 1
ATOM 2033 C CA . LEU A 1 256 ? 8.436 -8.884 0.597 1.00 91.81 256 LEU A CA 1
ATOM 2034 C C . LEU A 1 256 ? 9.797 -9.481 0.228 1.00 91.81 256 LEU A C 1
ATOM 2036 O O . LEU A 1 256 ? 10.347 -9.077 -0.787 1.00 91.81 256 LEU A O 1
ATOM 2040 N N . ALA A 1 257 ? 10.292 -10.469 0.990 1.00 70.31 257 ALA A N 1
ATOM 2041 C CA . ALA A 1 257 ? 11.504 -11.251 0.717 1.00 70.31 257 ALA A CA 1
ATOM 2042 C C . ALA A 1 257 ? 12.699 -10.392 0.266 1.00 70.31 257 ALA A C 1
ATOM 2044 O O . ALA A 1 257 ? 13.486 -10.772 -0.599 1.00 70.31 257 ALA A O 1
ATOM 2045 N N . VAL A 1 258 ? 12.831 -9.221 0.885 1.00 64.12 258 VAL A N 1
ATOM 2046 C CA . VAL A 1 258 ? 13.991 -8.350 0.780 1.00 64.12 258 VAL A CA 1
ATOM 2047 C C . VAL A 1 258 ? 14.693 -8.423 2.139 1.00 64.12 258 VAL A C 1
ATOM 2049 O O . VAL A 1 258 ? 14.284 -7.697 3.048 1.00 64.12 258 VAL A O 1
ATOM 2052 N N . PRO A 1 259 ? 15.700 -9.304 2.325 1.00 46.16 259 PRO A N 1
ATOM 2053 C CA . PRO A 1 259 ? 16.508 -9.282 3.545 1.00 46.16 259 PRO A CA 1
ATOM 2054 C C . PRO A 1 259 ? 17.158 -7.901 3.704 1.00 46.16 259 PRO A C 1
ATOM 2056 O O . PRO A 1 259 ? 17.392 -7.251 2.685 1.00 46.16 259 PRO A O 1
ATOM 2059 N N . GLU A 1 260 ? 17.442 -7.453 4.923 1.00 48.59 260 GLU A N 1
ATOM 2060 C CA . GLU A 1 260 ? 18.265 -6.252 5.162 1.00 48.59 260 GLU A CA 1
ATOM 2061 C C . GLU A 1 260 ? 19.699 -6.412 4.633 1.00 48.59 260 GLU A C 1
ATOM 2063 O O . GLU A 1 260 ? 20.195 -7.564 4.570 1.00 48.59 260 GLU A O 1
#

Nearest PDB structures (foldseek):
  4ooi-assembly1_A  TM=6.911E-01  e=3.263E-03  Vibrio cholerae O1 biovar El Tor str. N16961
  1u2w-assembly1_B  TM=6.156E-01  e=2.707E-02  Staphylococcus aureus
  6cdb-assembly1_A  TM=5.686E-01  e=2.415E-02  Staphylococcus aureus
  6j0e-assembly1_A  TM=6.469E-01  e=5.377E-02  Corynebacterium glutamicum ATCC 13032
  4jba-assembly1_B  TM=6.059E-01  e=5.078E-02  Escherichia coli K-12

Radius of gyration: 23.13 Å; Cα contacts (8 Å, |Δi|>4): 353; chains: 1; bounding box: 86×37×54 Å

Mean predicted aligned error: 9.55 Å

Organism: NCBI:txid348824

Foldseek 3Di:
DDDDPDDDDDQDQDDDDDPDDDDDRDGDPDDDPDDPVRLVVLLVCCDDLSVLLVVLLLVCAFHKDFLVSSCVLSVDDSVSSVVSVVVCVVVVQWDWDDDDRPIIIHGDCLQVVLVSSLVSLLVDADFDKFFWAFDDPDPVVVQVLLLVQCVVVVKDKAWAAPVLLCLQFNDDPDDQAIEMETEPPCVSSCVVRVIDGDPDPGRYIYGHDDPSGRQSQWDCRPRGTHDDLSRRLSRLSNDPDPVSVVSSVRSCVPPVVRDD

Solvent-accessible surface area (backbone atoms only — not comparable to full-atom values): 15273 Å² total; per-residue (Å²): 138,86,83,81,83,77,83,76,85,83,80,81,82,82,82,80,90,71,90,87,71,91,80,79,85,79,83,77,85,77,80,72,76,76,49,74,66,55,52,52,58,53,56,58,43,71,40,69,67,41,27,36,37,52,49,37,53,60,73,47,40,90,41,76,42,37,61,63,59,45,18,62,70,29,73,41,53,65,67,56,40,52,55,48,51,53,53,34,48,76,67,58,30,33,46,77,46,81,62,78,90,73,29,29,32,29,56,67,28,64,52,66,52,49,52,53,51,49,53,49,55,66,70,48,82,64,78,74,69,48,36,17,35,51,90,69,94,43,69,66,59,49,50,52,50,51,40,53,49,26,68,75,69,69,40,53,61,27,32,25,31,67,52,28,38,39,74,76,46,74,76,76,94,80,82,78,53,46,33,34,35,28,24,84,64,48,65,61,52,35,57,75,57,61,44,38,82,44,96,66,89,50,38,36,34,40,30,85,37,54,74,88,61,71,62,74,70,52,36,77,59,89,88,37,46,20,44,32,73,66,58,18,38,60,40,15,65,55,43,96,45,74,67,31,46,57,50,29,56,52,35,34,57,75,74,62,70,44,75,134

Secondary structure (DSSP, 8-state):
------------------SSS----------PPPPHHHHHHHHGGGSHHHHHHHHHHHHHTTS-B-HHHHHHHHT--HHHHHHHHHHHHHTTSEEEES-GGG-EEEE--HHHHHHHHHHHHHHSPPPPPEEEE---S-HHHHHHHHHHHHHHHT--EEEEHHHHHHHHS---S----EEEEE-TTHHHHHHHTT-EE-SSS-SEEEEE--TTTTTSS-EEETTEEE--HHHHHHHHHHS-SHHHHHHHHHHIIIII----